Protein AF-A0A4R7VHT4-F1 (afdb_monomer_lite)

Organism: NCBI:txid502181

Foldseek 3Di:
DDPPDDPDDDDPPVVVVVVVVVVVVVVCCVVCVNPDPDPLACLVLLLVLLVLVLQQCCCCPVVVHDCPDVVCVCRRPVVSVVSLCCSLPVDPNLCVDDPCSLVCSLVVVVVVVVVPCVPDQCPVPPQQDVPDPCRVVSVVVVVVVSSVVSSVVSVVSNVSSNVVVVVVVVPDPPPPPPQPPCPPPDDPVVSDDPPPPPDDPPPDDDD

pLDDT: mean 78.6, std 15.19, range [42.59, 97.44]

Sequence (207 aa):
MHNSALPPQRVPAGVLAGVTLWRLAVATCAFTGGRTHEPRSPWLRGATSVLLLLVCVTFLGVIEGGLDDTWSLFEHLVTPLVVLVDLVAVGRSQANVRWWHPLTWVVFPAAYLVYFIAADPGLYGSFLDPDAADFVGVVAAFLAAFLAAVVAAGYVLYAVLKLKTAIAHAASPQTQWQPAQQWPGQPAQWAQPRQLQYPYPQQGRRP

Structure (mmCIF, N/CA/C/O backbone):
data_AF-A0A4R7VHT4-F1
#
_entry.id   AF-A0A4R7VHT4-F1
#
loop_
_atom_site.group_PDB
_atom_site.id
_atom_site.type_symbol
_atom_site.label_atom_id
_atom_site.label_alt_id
_atom_site.label_comp_id
_atom_site.label_asym_id
_atom_site.label_entity_id
_atom_site.label_seq_id
_atom_site.pdbx_PDB_ins_code
_atom_site.Cartn_x
_atom_site.Cartn_y
_atom_site.Cartn_z
_atom_site.occupancy
_atom_site.B_iso_or_equiv
_atom_site.auth_seq_id
_atom_site.auth_comp_id
_atom_site.auth_asym_id
_atom_site.auth_atom_id
_atom_site.pdbx_PDB_model_num
ATOM 1 N N . MET A 1 1 ? -17.196 -48.893 -34.635 1.00 51.09 1 MET A N 1
ATOM 2 C CA . MET A 1 1 ? -17.558 -47.987 -33.525 1.00 51.09 1 MET A CA 1
ATOM 3 C C . MET A 1 1 ? -16.264 -47.375 -33.004 1.00 51.09 1 MET A C 1
ATOM 5 O O . MET A 1 1 ? -15.498 -48.073 -32.359 1.00 51.09 1 MET A O 1
ATOM 9 N N . HIS A 1 2 ? -15.942 -46.151 -33.427 1.00 52.44 2 HIS A N 1
ATOM 10 C CA . HIS A 1 2 ? -14.701 -45.455 -33.065 1.00 52.44 2 HIS A CA 1
ATOM 11 C C . HIS A 1 2 ? -15.007 -44.567 -31.850 1.00 52.44 2 HIS A C 1
ATOM 13 O O . HIS A 1 2 ? -15.719 -43.575 -31.980 1.00 52.44 2 HIS A O 1
ATOM 19 N N . ASN A 1 3 ? -14.535 -44.961 -30.665 1.00 59.06 3 ASN A N 1
ATOM 20 C CA . ASN A 1 3 ? -14.630 -44.142 -29.457 1.00 59.06 3 ASN A CA 1
ATOM 21 C C . ASN A 1 3 ? -13.556 -43.054 -29.530 1.00 59.06 3 ASN A C 1
ATOM 23 O O . ASN A 1 3 ? -12.417 -43.264 -29.117 1.00 59.06 3 ASN A O 1
ATOM 27 N N . SER A 1 4 ? -13.908 -41.897 -30.085 1.00 65.31 4 SER A N 1
ATOM 28 C CA . SER A 1 4 ? -13.079 -40.696 -30.014 1.00 65.31 4 SER A CA 1
ATOM 29 C C . SER A 1 4 ? -13.047 -40.215 -28.562 1.00 65.31 4 SER A C 1
ATOM 31 O O . SER A 1 4 ? -13.975 -39.555 -28.100 1.00 65.31 4 SER A O 1
ATOM 33 N N . ALA A 1 5 ? -12.007 -40.593 -27.816 1.00 65.94 5 ALA A N 1
ATOM 34 C CA . ALA A 1 5 ? -11.763 -40.063 -26.481 1.00 65.94 5 ALA A CA 1
ATOM 35 C C . ALA A 1 5 ? -11.600 -38.539 -26.580 1.00 65.94 5 ALA A C 1
ATOM 37 O O . ALA A 1 5 ? -10.707 -38.049 -27.273 1.00 65.94 5 ALA A O 1
ATOM 38 N N . LEU A 1 6 ? -12.494 -37.790 -25.929 1.00 65.00 6 LEU A N 1
ATOM 39 C CA . LEU A 1 6 ? -12.390 -36.337 -25.856 1.00 65.00 6 LEU A CA 1
ATOM 40 C C . LEU A 1 6 ? -11.056 -35.963 -25.188 1.00 65.00 6 LEU A C 1
ATOM 42 O O . LEU A 1 6 ? -10.682 -36.593 -24.193 1.00 65.00 6 LEU A O 1
ATOM 46 N N . PRO A 1 7 ? -10.326 -34.964 -25.713 1.00 67.88 7 PRO A N 1
ATOM 47 C CA . PRO A 1 7 ? -9.071 -34.537 -25.116 1.00 67.88 7 PRO A CA 1
ATOM 48 C C . PRO A 1 7 ? -9.301 -34.081 -23.665 1.00 67.88 7 PRO A C 1
ATOM 50 O O . PRO A 1 7 ? -10.335 -33.472 -23.370 1.00 67.88 7 PRO A O 1
ATOM 53 N N . PRO A 1 8 ? -8.359 -34.357 -22.746 1.00 68.81 8 PRO A N 1
ATOM 54 C CA . PRO A 1 8 ? -8.503 -33.987 -21.345 1.00 68.81 8 PRO A CA 1
ATOM 55 C C . PRO A 1 8 ? -8.647 -32.466 -21.213 1.00 68.81 8 PRO A C 1
ATOM 57 O O . PRO A 1 8 ? -7.751 -31.710 -21.599 1.00 68.81 8 PRO A O 1
ATOM 60 N N . GLN A 1 9 ? -9.777 -32.014 -20.661 1.00 73.75 9 GLN A N 1
ATOM 61 C CA . GLN A 1 9 ? -9.988 -30.607 -20.329 1.00 73.75 9 GLN A CA 1
ATOM 62 C C . GLN A 1 9 ? -8.957 -30.179 -19.282 1.00 73.75 9 GLN A C 1
ATOM 64 O O . GLN A 1 9 ? -8.953 -30.666 -18.150 1.00 73.75 9 GLN A O 1
ATOM 69 N N . ARG A 1 10 ? -8.069 -29.256 -19.659 1.00 79.69 10 ARG A N 1
ATOM 70 C CA . ARG A 1 10 ? -7.151 -28.620 -18.715 1.00 79.69 10 ARG A CA 1
ATOM 71 C C . ARG A 1 10 ? -7.933 -27.588 -17.916 1.00 79.69 10 ARG A C 1
ATOM 73 O O . ARG A 1 10 ? -8.449 -26.628 -18.482 1.00 79.69 10 ARG A O 1
ATOM 80 N N . VAL A 1 11 ? -8.018 -27.787 -16.606 1.00 79.75 11 VAL A N 1
ATOM 81 C CA . VAL A 1 11 ? -8.580 -26.776 -15.708 1.00 79.75 11 VAL A CA 1
ATOM 82 C C . VAL A 1 11 ? -7.635 -25.569 -15.715 1.00 79.75 11 VAL A C 1
ATOM 84 O O . VAL A 1 11 ? -6.437 -25.753 -15.477 1.00 79.75 11 VAL A O 1
ATOM 87 N N . PRO A 1 12 ? -8.123 -24.346 -15.986 1.00 80.75 12 PRO A N 1
ATOM 88 C CA . PRO A 1 12 ? -7.286 -23.155 -15.942 1.00 80.75 12 PRO A CA 1
ATOM 89 C C . PRO A 1 12 ? -6.661 -22.988 -14.553 1.00 80.75 12 PRO A C 1
ATOM 91 O O . PRO A 1 12 ? -7.350 -23.126 -13.539 1.00 80.75 12 PRO A O 1
ATOM 94 N N . ALA A 1 13 ? -5.372 -22.649 -14.491 1.00 74.94 13 ALA A N 1
ATOM 95 C CA . ALA A 1 13 ? -4.648 -22.499 -13.225 1.00 74.94 13 ALA A CA 1
ATOM 96 C C . ALA A 1 13 ? -5.322 -21.491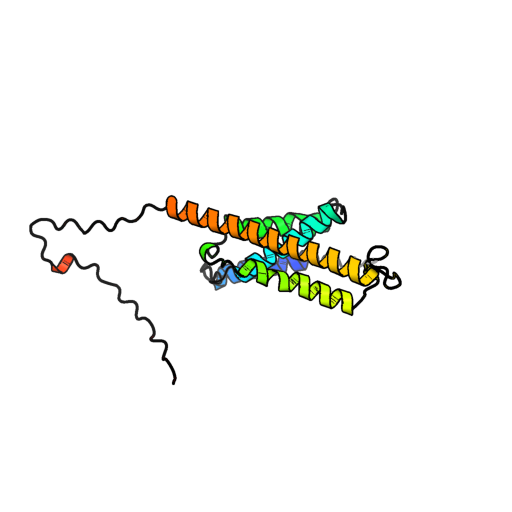 -12.271 1.00 74.94 13 ALA A C 1
ATOM 98 O O . ALA A 1 13 ? -5.376 -21.723 -11.065 1.00 74.94 13 ALA A O 1
ATOM 99 N N . GLY A 1 14 ? -5.927 -20.428 -12.816 1.00 71.50 14 GLY A N 1
ATOM 100 C CA . GLY A 1 14 ? -6.682 -19.440 -12.039 1.00 71.50 14 GLY A CA 1
ATOM 101 C C . GLY A 1 14 ? -7.917 -20.013 -11.335 1.00 71.50 14 GLY A C 1
ATOM 102 O O . GLY A 1 14 ? -8.207 -19.634 -10.203 1.00 71.50 14 GLY A O 1
ATOM 103 N N . VAL A 1 15 ? -8.602 -20.990 -11.941 1.00 78.69 15 VAL A N 1
ATOM 104 C CA . VAL A 1 15 ? -9.747 -21.672 -11.310 1.00 78.69 15 VAL A CA 1
ATOM 105 C C . VAL A 1 15 ? -9.271 -22.503 -10.120 1.00 78.69 15 VAL A C 1
ATOM 107 O O . VAL A 1 15 ? -9.881 -22.464 -9.052 1.00 78.69 15 VAL A O 1
ATOM 110 N N . LEU A 1 16 ? -8.148 -23.210 -10.266 1.00 79.75 16 LEU A N 1
ATOM 111 C CA . LEU A 1 16 ? -7.558 -23.984 -9.172 1.00 79.75 16 LEU A CA 1
ATOM 112 C C . LEU A 1 16 ? -7.098 -23.081 -8.025 1.00 79.75 16 LEU A C 1
ATOM 114 O O . LEU A 1 16 ? -7.376 -23.391 -6.864 1.00 79.75 16 LEU A O 1
ATOM 118 N N . ALA A 1 17 ? -6.451 -21.956 -8.337 1.00 74.75 17 ALA A N 1
ATOM 119 C CA . ALA A 1 17 ? -6.037 -20.971 -7.343 1.00 74.75 17 ALA A CA 1
ATOM 120 C C . ALA A 1 17 ? -7.249 -20.392 -6.597 1.00 74.75 17 ALA A C 1
ATOM 122 O O . ALA A 1 17 ? -7.289 -20.440 -5.368 1.00 74.75 17 ALA A O 1
ATOM 123 N N . GLY A 1 18 ? -8.277 -19.947 -7.327 1.00 75.56 18 GLY A N 1
ATOM 124 C CA . GLY A 1 18 ? -9.501 -19.396 -6.745 1.00 75.56 18 GLY A CA 1
ATOM 125 C C . GLY A 1 18 ? -10.224 -20.388 -5.831 1.00 75.56 18 GLY A C 1
ATOM 126 O O . GLY A 1 18 ? -10.537 -20.063 -4.687 1.00 75.56 18 GLY A O 1
ATOM 127 N N . VAL A 1 19 ? -10.419 -21.633 -6.283 1.00 84.62 19 VAL A N 1
ATOM 128 C CA . VAL A 1 19 ? -11.058 -22.690 -5.476 1.00 84.62 19 VAL A CA 1
ATOM 129 C C . VAL A 1 19 ? -10.227 -23.026 -4.237 1.00 84.62 19 VAL A C 1
ATOM 131 O O . VAL A 1 19 ? -10.785 -23.237 -3.159 1.00 84.62 19 VAL A O 1
ATOM 134 N N . THR A 1 20 ? -8.900 -23.064 -4.362 1.00 85.94 20 THR A N 1
ATOM 135 C CA . THR A 1 20 ? -8.002 -23.361 -3.237 1.00 85.94 20 THR A CA 1
ATOM 136 C C . THR A 1 20 ? -8.045 -22.252 -2.191 1.00 85.94 20 THR A C 1
ATOM 138 O O . THR A 1 20 ? -8.239 -22.539 -1.011 1.00 85.94 20 THR A O 1
ATOM 141 N N . LEU A 1 21 ? -7.947 -20.989 -2.612 1.00 81.56 21 LEU A N 1
ATOM 142 C CA . LEU A 1 21 ? -8.046 -19.830 -1.723 1.00 81.56 21 LEU A CA 1
ATOM 143 C C . LEU A 1 21 ? -9.407 -19.770 -1.027 1.00 81.56 21 LEU A C 1
ATOM 145 O O . LEU A 1 21 ? -9.466 -19.547 0.181 1.00 81.56 21 LEU A O 1
ATOM 149 N N . TRP A 1 22 ? -10.493 -20.052 -1.750 1.00 80.19 22 TRP A N 1
ATOM 150 C CA . TRP A 1 22 ? -11.831 -20.098 -1.167 1.00 80.19 22 TRP A CA 1
ATOM 151 C C . TRP A 1 22 ? -11.967 -21.192 -0.104 1.00 80.19 22 TRP A C 1
ATOM 153 O O . TRP A 1 22 ? -12.475 -20.948 0.989 1.00 80.19 22 TRP A O 1
ATOM 163 N N . ARG A 1 23 ? -11.449 -22.394 -0.380 1.00 86.62 23 ARG A N 1
ATOM 164 C CA . ARG A 1 23 ? -11.427 -23.495 0.595 1.00 86.62 23 ARG A CA 1
ATOM 165 C C . ARG A 1 23 ? -10.605 -23.146 1.828 1.00 86.62 23 ARG A C 1
ATOM 167 O O . ARG A 1 23 ? -11.040 -23.441 2.936 1.00 86.62 23 ARG A O 1
ATOM 174 N N . LEU A 1 24 ? -9.453 -22.503 1.650 1.00 82.50 24 LEU A N 1
ATOM 175 C CA . LEU A 1 24 ? -8.622 -22.045 2.760 1.00 82.50 24 LEU A CA 1
ATOM 176 C C . LEU A 1 24 ? -9.332 -20.980 3.596 1.00 82.50 24 LEU A C 1
ATOM 178 O O . LEU A 1 24 ? -9.273 -21.064 4.820 1.00 82.50 24 LEU A O 1
ATOM 182 N N . ALA A 1 25 ? -10.038 -20.036 2.969 1.00 78.38 25 ALA A N 1
ATOM 183 C CA . ALA A 1 25 ? -10.833 -19.020 3.658 1.00 78.38 25 ALA A CA 1
ATOM 184 C C . ALA A 1 25 ? -11.966 -19.650 4.485 1.00 78.38 25 ALA A C 1
ATOM 186 O O . ALA A 1 25 ? -12.093 -19.382 5.679 1.00 78.38 25 ALA A O 1
ATOM 187 N N . VAL A 1 26 ? -12.741 -20.564 3.890 1.00 80.19 26 VAL A N 1
ATOM 188 C CA . VAL A 1 26 ? -13.808 -21.293 4.595 1.00 80.19 26 VAL A CA 1
ATOM 189 C C . VAL A 1 26 ? -13.235 -22.125 5.744 1.00 80.19 26 VAL A C 1
ATOM 191 O O . VAL A 1 26 ? -13.754 -22.074 6.858 1.00 80.19 26 VAL A O 1
ATOM 194 N N . ALA A 1 27 ? -12.137 -22.848 5.504 1.00 80.81 27 ALA A N 1
ATOM 195 C CA . ALA A 1 27 ? -11.466 -23.642 6.525 1.00 80.81 27 ALA A CA 1
ATOM 196 C C . ALA A 1 27 ? -10.965 -22.761 7.676 1.00 80.81 27 ALA A C 1
ATOM 198 O O . ALA A 1 27 ? -11.242 -23.058 8.834 1.00 80.81 27 ALA A O 1
ATOM 199 N N . THR A 1 28 ? -10.287 -21.647 7.394 1.00 72.69 28 THR A N 1
ATOM 200 C CA . THR A 1 28 ? -9.821 -20.730 8.446 1.00 72.69 28 THR A CA 1
ATOM 201 C C . THR A 1 28 ? -10.977 -20.126 9.233 1.00 72.69 28 THR A C 1
ATOM 203 O O . THR A 1 28 ? -10.904 -20.107 10.462 1.00 72.69 28 THR A O 1
ATOM 206 N N . CYS A 1 29 ? -12.069 -19.708 8.589 1.00 68.06 29 CYS A N 1
ATOM 207 C CA . CYS A 1 29 ? -13.271 -19.245 9.291 1.00 68.06 29 CYS A CA 1
ATOM 208 C C . CYS A 1 29 ? -13.864 -20.328 10.208 1.00 68.06 29 CYS A C 1
ATOM 210 O O . CYS A 1 29 ? -14.197 -20.035 11.359 1.00 68.06 29 CYS A O 1
ATOM 212 N N . ALA A 1 30 ? -13.945 -21.573 9.728 1.00 76.56 30 ALA A N 1
ATOM 213 C CA . ALA A 1 30 ? -14.474 -22.704 10.486 1.00 76.56 30 ALA A CA 1
ATOM 214 C C . ALA A 1 30 ? -13.569 -23.094 11.671 1.00 76.56 30 ALA A C 1
ATOM 216 O O . ALA A 1 30 ? -14.051 -23.232 12.793 1.00 76.56 30 ALA A O 1
ATOM 217 N N . PHE A 1 31 ? -12.254 -23.208 11.458 1.00 72.75 31 PHE A N 1
ATOM 218 C CA . PHE A 1 31 ? -11.291 -23.618 12.489 1.00 72.75 31 PHE A CA 1
ATOM 219 C C . PHE A 1 31 ? -11.018 -22.532 13.534 1.00 72.75 31 PHE A C 1
ATOM 221 O O . PHE A 1 31 ? -10.724 -22.847 14.686 1.00 72.75 31 PHE A O 1
ATOM 228 N N . THR A 1 32 ? -11.135 -21.252 13.173 1.00 69.50 32 THR A N 1
ATOM 229 C CA . THR A 1 32 ? -10.975 -20.148 14.134 1.00 69.50 32 THR A CA 1
ATOM 230 C C . THR A 1 32 ? -12.272 -19.802 14.865 1.00 69.50 32 THR A C 1
ATOM 232 O O . THR A 1 32 ? -12.248 -18.979 15.781 1.00 69.50 32 THR A O 1
ATOM 235 N N . GLY A 1 33 ? -13.405 -20.418 14.500 1.00 60.84 33 GLY A N 1
ATOM 236 C CA . GLY A 1 33 ? -14.715 -20.144 15.096 1.00 60.84 33 GLY A CA 1
ATOM 237 C C . GLY A 1 33 ? -15.118 -18.672 14.986 1.00 60.84 33 GLY A C 1
ATOM 238 O O . GLY A 1 33 ? -15.673 -18.114 15.929 1.00 60.84 33 GLY A O 1
ATOM 239 N N . GLY A 1 34 ? -14.729 -18.004 13.895 1.00 59.53 34 GLY A N 1
ATOM 240 C CA . GLY A 1 34 ? -14.930 -16.563 13.714 1.00 59.53 34 GLY A CA 1
ATOM 241 C C . GLY A 1 34 ? -14.087 -15.668 14.636 1.00 59.53 34 GLY A C 1
ATOM 242 O O . GLY A 1 34 ? -14.227 -14.444 14.592 1.00 59.53 34 GLY A O 1
ATOM 243 N N . ARG A 1 35 ? -13.185 -16.227 15.460 1.00 63.59 35 ARG A N 1
ATOM 244 C CA . ARG A 1 35 ? -12.241 -15.434 16.256 1.00 63.59 35 ARG A CA 1
ATOM 245 C C . ARG A 1 35 ? -11.184 -14.849 15.331 1.00 63.59 35 ARG A C 1
ATOM 247 O O . ARG A 1 35 ? -10.207 -15.495 14.957 1.00 63.59 35 ARG A O 1
ATOM 254 N N . THR A 1 36 ? -11.378 -13.590 14.982 1.00 62.78 36 THR A N 1
ATOM 255 C CA . THR A 1 36 ? -10.397 -12.770 14.266 1.00 62.78 36 THR A CA 1
ATOM 256 C C . THR A 1 36 ? -9.116 -12.622 15.083 1.00 62.78 36 THR A C 1
ATOM 258 O O . THR A 1 36 ? -9.049 -11.814 16.007 1.00 62.78 36 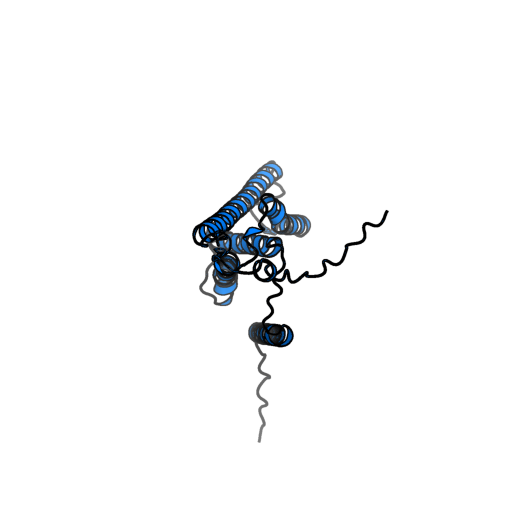THR A O 1
ATOM 261 N N . HIS A 1 37 ? -8.088 -13.383 14.713 1.00 67.25 37 HIS A N 1
ATOM 262 C CA . HIS A 1 37 ? -6.715 -13.189 15.172 1.00 67.25 37 HIS A CA 1
ATOM 263 C C . HIS A 1 37 ? -6.048 -12.128 14.292 1.00 67.25 37 HIS A C 1
ATOM 265 O O . HIS A 1 37 ? -5.103 -12.415 13.562 1.00 67.25 37 HIS A O 1
ATOM 271 N N . GLU A 1 38 ? -6.582 -10.903 14.296 1.00 69.62 38 GLU A N 1
ATOM 272 C CA . GLU A 1 38 ? -5.915 -9.809 13.591 1.00 69.62 38 GLU A CA 1
ATOM 273 C C . GLU A 1 38 ? -4.570 -9.540 14.289 1.00 69.62 38 GLU A C 1
ATOM 275 O O . GLU A 1 38 ? -4.550 -9.345 15.513 1.00 69.62 38 GLU A O 1
ATOM 280 N N . PRO A 1 39 ? -3.438 -9.536 13.559 1.00 78.56 39 PRO A N 1
ATOM 281 C CA . PRO A 1 39 ? -2.160 -9.159 14.133 1.00 78.56 39 PRO A CA 1
ATOM 282 C C . PRO A 1 39 ? -2.267 -7.785 14.794 1.00 78.56 39 PRO A C 1
ATOM 284 O O . PRO A 1 39 ? -2.830 -6.846 14.235 1.00 78.56 39 PRO A O 1
ATOM 287 N N . ARG A 1 40 ? -1.690 -7.640 15.992 1.00 82.81 40 ARG A N 1
ATOM 288 C CA . ARG A 1 40 ? -1.727 -6.367 16.735 1.00 82.81 40 ARG A CA 1
ATOM 289 C C . ARG A 1 40 ? -1.112 -5.202 15.958 1.00 82.81 40 ARG A C 1
ATOM 291 O O . ARG A 1 40 ? -1.478 -4.051 16.196 1.00 82.81 40 ARG A O 1
ATOM 298 N N . SER A 1 41 ? -0.164 -5.500 15.072 1.00 88.50 41 SER A N 1
ATOM 299 C CA . SER A 1 41 ? 0.524 -4.513 14.252 1.00 88.50 41 SER A CA 1
ATOM 300 C C . SER A 1 41 ? -0.103 -4.423 12.856 1.00 88.50 41 SER A C 1
ATOM 302 O O . SER A 1 41 ? -0.105 -5.429 12.145 1.00 88.50 41 SER A O 1
ATOM 304 N N . PRO A 1 42 ? -0.529 -3.227 12.402 1.00 92.06 42 PRO A N 1
ATOM 305 C CA . PRO A 1 42 ? -0.986 -3.012 11.030 1.00 92.06 42 PRO A CA 1
ATOM 306 C C . PRO A 1 42 ? 0.181 -2.923 10.033 1.00 92.06 42 PRO A C 1
ATOM 308 O O . PRO A 1 42 ? -0.036 -2.584 8.874 1.00 92.06 42 PRO A O 1
ATOM 311 N N . TRP A 1 43 ? 1.426 -3.166 10.470 1.00 93.88 43 TRP A N 1
ATOM 312 C CA . TRP A 1 43 ? 2.630 -2.894 9.683 1.00 93.88 43 TRP A CA 1
ATOM 313 C C . TRP A 1 43 ? 2.632 -3.607 8.331 1.00 93.88 43 TRP A C 1
ATOM 315 O O . TRP A 1 43 ? 2.797 -2.941 7.316 1.00 93.88 43 TRP A O 1
ATOM 325 N N . LEU A 1 44 ? 2.392 -4.923 8.307 1.00 91.94 44 LEU A N 1
ATOM 326 C CA . LEU A 1 44 ? 2.429 -5.689 7.059 1.00 91.94 44 LEU A CA 1
ATOM 327 C C . LEU A 1 44 ? 1.276 -5.301 6.130 1.00 91.94 44 LEU A C 1
ATOM 329 O O . LEU A 1 44 ? 1.496 -5.096 4.946 1.00 91.94 44 LEU A O 1
ATOM 333 N N . ARG A 1 45 ? 0.065 -5.115 6.673 1.00 91.81 45 ARG A N 1
ATOM 334 C CA . ARG A 1 45 ? -1.101 -4.679 5.885 1.00 91.81 45 ARG A CA 1
ATOM 335 C C . ARG A 1 45 ? -0.871 -3.309 5.250 1.00 91.81 45 ARG A C 1
ATOM 337 O O . ARG A 1 45 ? -1.200 -3.113 4.084 1.00 91.81 45 ARG A O 1
ATOM 344 N N . GLY A 1 46 ? -0.274 -2.384 6.002 1.00 93.75 46 GLY A N 1
ATOM 345 C CA . GLY A 1 46 ? 0.145 -1.079 5.496 1.00 93.75 46 GLY A CA 1
ATOM 346 C C . GLY A 1 46 ? 1.181 -1.195 4.381 1.00 93.75 46 GLY A C 1
ATOM 347 O O . GLY A 1 46 ? 0.977 -0.628 3.312 1.00 93.75 46 GLY A O 1
ATOM 348 N N . ALA A 1 47 ? 2.231 -1.996 4.586 1.00 94.38 47 ALA A N 1
ATOM 349 C CA . ALA A 1 47 ? 3.261 -2.237 3.577 1.00 94.38 47 ALA A CA 1
ATOM 350 C C . ALA A 1 47 ? 2.682 -2.828 2.282 1.00 94.38 47 ALA A C 1
ATOM 352 O O . ALA A 1 47 ? 2.959 -2.321 1.200 1.00 94.38 47 ALA A O 1
ATOM 353 N N . THR A 1 48 ? 1.830 -3.854 2.391 1.00 94.62 48 THR A N 1
ATOM 354 C CA . 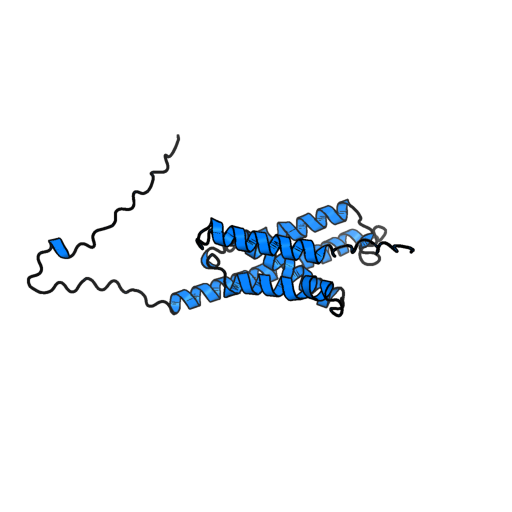THR A 1 48 ? 1.151 -4.470 1.243 1.00 94.62 48 THR A CA 1
ATOM 355 C C . THR A 1 48 ? 0.253 -3.472 0.522 1.00 94.62 48 THR A C 1
ATOM 357 O O . THR A 1 48 ? 0.270 -3.422 -0.702 1.00 94.62 48 THR A O 1
ATOM 360 N N . SER A 1 49 ? -0.493 -2.644 1.258 1.00 95.12 49 SER A N 1
ATOM 361 C CA . SER A 1 49 ? -1.367 -1.632 0.651 1.00 95.12 49 SER A CA 1
ATOM 362 C C . SER A 1 49 ? -0.567 -0.598 -0.135 1.00 95.12 49 SER A C 1
ATOM 364 O O . SER A 1 49 ? -0.924 -0.294 -1.266 1.00 95.12 49 SER A O 1
ATOM 366 N N . VAL A 1 50 ? 0.539 -0.092 0.424 1.00 95.06 50 VAL A N 1
ATOM 367 C CA . VAL A 1 50 ? 1.418 0.860 -0.275 1.00 95.06 50 VAL A CA 1
ATOM 368 C C . VAL A 1 50 ? 2.067 0.218 -1.499 1.00 95.06 50 VAL A C 1
ATOM 370 O O . VAL A 1 50 ? 2.099 0.841 -2.554 1.00 95.06 50 VAL A O 1
ATOM 373 N N . LEU A 1 51 ? 2.536 -1.028 -1.390 1.00 94.12 51 LEU A N 1
ATOM 374 C CA . LEU A 1 51 ? 3.133 -1.751 -2.513 1.00 94.12 51 LEU A CA 1
ATOM 375 C C . LEU A 1 51 ? 2.126 -1.984 -3.648 1.00 94.12 51 LEU A C 1
ATOM 377 O O . LEU A 1 51 ? 2.450 -1.758 -4.807 1.00 94.12 51 LEU A O 1
ATOM 381 N N . LEU A 1 52 ? 0.901 -2.408 -3.341 1.00 95.31 52 LEU A N 1
ATOM 382 C CA . LEU A 1 52 ? -0.117 -2.628 -4.370 1.00 95.31 52 LEU A CA 1
ATOM 383 C C . LEU A 1 52 ? -0.631 -1.316 -4.966 1.00 95.31 52 LEU A C 1
ATOM 385 O O . LEU A 1 52 ? -0.903 -1.256 -6.162 1.00 95.31 52 LEU A O 1
ATOM 389 N N . LEU A 1 53 ? -0.723 -0.253 -4.163 1.00 94.75 53 LEU A N 1
ATOM 390 C CA . LEU A 1 53 ? -1.043 1.079 -4.670 1.00 94.75 53 LEU A CA 1
ATOM 391 C C . LEU A 1 53 ? 0.046 1.573 -5.630 1.00 94.75 53 LEU A C 1
ATOM 393 O O . LEU A 1 53 ? -0.270 2.117 -6.682 1.00 94.75 53 LEU A O 1
ATOM 397 N N . LEU A 1 54 ? 1.316 1.334 -5.297 1.00 92.50 54 LEU A N 1
ATOM 398 C CA . LEU A 1 54 ? 2.450 1.625 -6.167 1.00 92.50 54 LEU A CA 1
ATOM 399 C C . LEU A 1 54 ? 2.341 0.883 -7.500 1.00 92.50 54 LEU A C 1
ATOM 401 O O . LEU A 1 54 ? 2.480 1.512 -8.545 1.00 92.50 54 LEU A O 1
ATOM 405 N N . VAL A 1 55 ? 2.043 -0.421 -7.473 1.00 92.81 55 VAL A N 1
ATOM 406 C CA . VAL A 1 55 ? 1.801 -1.220 -8.686 1.00 92.81 55 VAL A CA 1
ATOM 407 C C . VAL A 1 55 ? 0.662 -0.620 -9.513 1.00 92.81 55 VAL A C 1
ATOM 409 O O . VAL A 1 55 ? 0.846 -0.375 -10.700 1.00 92.81 55 VAL A O 1
ATOM 412 N N . CYS A 1 56 ? -0.477 -0.315 -8.886 1.00 94.56 56 CYS A N 1
ATOM 413 C CA . CYS A 1 56 ? -1.643 0.261 -9.560 1.00 94.56 56 CYS A CA 1
ATOM 414 C C . CYS A 1 56 ? -1.325 1.599 -10.243 1.00 94.56 56 CYS A C 1
ATOM 416 O O . CYS A 1 56 ? -1.567 1.763 -11.439 1.00 94.56 56 CYS A O 1
ATOM 418 N N . VAL A 1 57 ? -0.743 2.544 -9.500 1.00 92.62 57 VAL A N 1
ATOM 419 C CA . VAL A 1 57 ? -0.413 3.881 -10.013 1.00 92.62 57 VAL A CA 1
ATOM 420 C C . VAL A 1 57 ? 0.654 3.805 -11.102 1.00 92.62 57 VAL A C 1
ATOM 422 O O . VAL A 1 57 ? 0.552 4.511 -12.099 1.00 92.62 57 VAL A O 1
ATOM 425 N N . THR A 1 58 ? 1.655 2.939 -10.944 1.00 89.31 58 THR A N 1
ATOM 426 C CA . THR A 1 58 ? 2.718 2.785 -11.946 1.00 89.31 58 THR A CA 1
ATOM 427 C C . THR A 1 58 ? 2.164 2.176 -13.230 1.00 89.31 58 THR A C 1
ATOM 429 O O . THR A 1 58 ? 2.418 2.701 -14.309 1.00 89.31 58 THR A O 1
ATOM 432 N N . PHE A 1 59 ? 1.355 1.118 -13.131 1.00 91.38 59 PHE A N 1
ATOM 433 C CA . PHE A 1 59 ? 0.749 0.484 -14.298 1.00 91.38 59 PHE A CA 1
ATOM 434 C C . PHE A 1 59 ? -0.149 1.454 -15.072 1.00 91.38 59 PHE A C 1
ATOM 436 O O . PHE A 1 59 ? 0.014 1.597 -16.277 1.00 91.38 59 PHE A O 1
ATOM 443 N N . LEU A 1 60 ? -1.050 2.161 -14.383 1.00 92.75 60 LEU A N 1
ATOM 444 C CA . LEU A 1 60 ? -2.025 3.042 -15.033 1.00 92.75 60 LEU A CA 1
ATOM 445 C C . LEU A 1 60 ? -1.447 4.392 -15.463 1.00 92.75 60 LEU A C 1
ATOM 447 O O . LEU A 1 60 ? -1.862 4.929 -16.483 1.00 92.75 60 LEU A O 1
ATOM 451 N N . GLY A 1 61 ? -0.543 4.966 -14.670 1.00 88.44 61 GLY A N 1
ATOM 452 C CA . GLY A 1 61 ? -0.080 6.343 -14.850 1.00 88.44 61 GLY A CA 1
ATOM 453 C C . GLY A 1 61 ? 1.315 6.489 -15.451 1.00 88.44 61 GLY A C 1
ATOM 454 O O . GLY A 1 61 ? 1.611 7.545 -15.995 1.00 88.44 61 GLY A O 1
ATOM 455 N N . VAL A 1 62 ? 2.179 5.476 -15.329 1.00 85.31 62 VAL A N 1
ATOM 456 C CA . VAL A 1 62 ? 3.564 5.536 -15.838 1.00 85.31 62 VAL A CA 1
ATOM 457 C C . VAL A 1 62 ? 3.734 4.654 -17.067 1.00 85.31 62 VAL A C 1
ATOM 459 O O . VAL A 1 62 ? 4.332 5.078 -18.046 1.00 85.31 62 VAL A O 1
ATOM 462 N N . ILE A 1 63 ? 3.220 3.425 -17.007 1.00 86.00 63 ILE A N 1
ATOM 463 C CA . ILE A 1 63 ? 3.326 2.441 -18.092 1.00 86.00 63 ILE A CA 1
ATOM 464 C C . ILE A 1 63 ? 2.131 2.545 -19.057 1.00 86.00 63 ILE A C 1
ATOM 466 O O . ILE A 1 63 ? 2.190 2.007 -20.157 1.00 86.00 63 ILE A O 1
ATOM 470 N N . GLU A 1 64 ? 1.066 3.255 -18.664 1.00 87.81 64 GLU A N 1
ATOM 471 C CA . GLU A 1 64 ? -0.175 3.416 -19.441 1.00 87.81 64 GLU A CA 1
ATOM 472 C C . GLU A 1 64 ? -0.790 2.067 -19.869 1.00 87.81 64 GLU A C 1
ATOM 474 O O . GLU A 1 64 ? -1.290 1.890 -20.980 1.00 87.81 64 GLU A O 1
ATOM 479 N N . GLY A 1 65 ? -0.741 1.079 -18.972 1.00 88.31 65 GLY A N 1
ATOM 480 C CA . GLY A 1 65 ? -1.232 -0.270 -19.218 1.00 88.31 65 GLY A CA 1
ATOM 481 C C . GLY A 1 65 ? -2.759 -0.359 -19.333 1.00 88.31 65 GLY A C 1
ATOM 482 O O . GLY A 1 65 ? -3.506 0.318 -18.622 1.00 88.31 65 GLY A O 1
ATOM 483 N N . GLY A 1 66 ? -3.232 -1.243 -20.216 1.00 92.12 66 GLY A N 1
ATOM 484 C CA . GLY A 1 66 ? -4.657 -1.488 -20.454 1.00 92.12 66 GLY A CA 1
ATOM 485 C C . GLY A 1 66 ? -5.310 -2.415 -19.422 1.00 92.12 66 GLY A C 1
ATOM 486 O O . GLY A 1 66 ? -4.678 -3.323 -18.876 1.00 92.12 66 GLY A O 1
ATOM 487 N N . LEU A 1 67 ? -6.609 -2.211 -19.184 1.00 94.62 67 LEU A N 1
ATOM 488 C CA . LEU A 1 67 ? -7.438 -3.011 -18.267 1.00 94.62 67 LEU A CA 1
ATOM 489 C C . LEU A 1 67 ? -8.462 -3.899 -18.998 1.00 94.62 67 LEU A C 1
ATOM 491 O O . LEU A 1 67 ? -9.382 -4.416 -18.367 1.00 94.62 67 LEU A O 1
ATOM 495 N N . ASP A 1 68 ? -8.327 -4.054 -20.317 1.00 96.12 68 ASP A N 1
ATOM 496 C CA . ASP A 1 68 ? -9.285 -4.791 -21.154 1.00 96.12 68 ASP A CA 1
ATOM 497 C C . ASP A 1 68 ? -9.325 -6.283 -20.807 1.00 96.12 68 ASP A C 1
ATOM 499 O O . ASP A 1 68 ? -10.374 -6.931 -20.837 1.00 96.12 68 ASP A O 1
ATOM 503 N N . ASP A 1 69 ? -8.174 -6.821 -20.413 1.00 92.75 69 ASP A N 1
ATOM 504 C CA . ASP A 1 69 ? -8.065 -8.186 -19.948 1.00 92.75 69 ASP A CA 1
ATOM 505 C C . ASP A 1 69 ? -8.492 -8.329 -18.487 1.00 92.75 69 ASP A C 1
ATOM 507 O O . ASP A 1 69 ? -8.060 -7.590 -17.599 1.00 92.75 69 ASP A O 1
ATOM 511 N N . THR A 1 70 ? -9.255 -9.386 -18.201 1.00 89.88 70 THR A N 1
ATOM 512 C CA . THR A 1 70 ? -9.722 -9.687 -16.840 1.00 89.88 70 THR A CA 1
ATOM 513 C C . THR A 1 70 ? -8.565 -9.836 -15.848 1.00 89.88 70 THR A C 1
ATOM 515 O O . THR A 1 70 ? -8.649 -9.320 -14.738 1.00 89.88 70 THR A O 1
ATOM 518 N N . TRP A 1 71 ? -7.475 -10.509 -16.230 1.00 88.81 71 TRP A N 1
ATOM 519 C CA . TRP A 1 71 ? -6.311 -10.679 -15.353 1.00 88.81 71 TRP A CA 1
ATOM 520 C C . TRP A 1 71 ? -5.665 -9.325 -15.018 1.00 88.81 71 TRP A C 1
ATOM 522 O O . TRP A 1 71 ? -5.438 -9.037 -13.844 1.00 88.81 71 TRP A O 1
ATOM 532 N N . SER A 1 72 ? -5.500 -8.451 -16.018 1.00 91.69 72 SER A N 1
ATOM 533 C CA . SER A 1 72 ? -4.936 -7.112 -15.836 1.00 91.69 72 SER A CA 1
ATOM 534 C C . SER A 1 72 ? -5.816 -6.248 -14.929 1.00 91.69 72 SER A C 1
ATOM 536 O O . SER A 1 72 ? -5.318 -5.623 -13.992 1.00 91.69 72 SER A O 1
ATOM 538 N N . LEU A 1 73 ? -7.138 -6.282 -15.134 1.00 92.50 73 LEU A N 1
ATOM 539 C CA . LEU A 1 73 ? -8.105 -5.597 -14.277 1.00 92.50 73 LEU A CA 1
ATOM 540 C C . LEU A 1 73 ? -7.963 -6.009 -12.804 1.00 92.50 73 LEU A C 1
ATOM 542 O O . LEU A 1 73 ? -7.970 -5.157 -11.907 1.00 92.50 73 LEU A O 1
ATOM 546 N N . PHE A 1 74 ? -7.838 -7.312 -12.542 1.00 93.00 74 PHE A N 1
ATOM 547 C CA . PHE A 1 74 ? -7.706 -7.818 -11.179 1.00 93.00 74 PHE A CA 1
ATOM 548 C C . PHE A 1 74 ? -6.362 -7.468 -10.545 1.00 93.00 74 PHE A C 1
ATOM 550 O O . PHE A 1 74 ? -6.342 -7.076 -9.376 1.00 93.00 74 PHE A O 1
ATOM 557 N N . GLU A 1 75 ? -5.264 -7.595 -11.281 1.00 93.50 75 GLU A N 1
ATOM 558 C CA . GLU A 1 75 ? -3.909 -7.391 -10.763 1.00 93.50 75 GLU A CA 1
ATOM 559 C C . GLU A 1 75 ? -3.584 -5.910 -10.541 1.00 93.50 75 GLU A C 1
ATOM 561 O O . GLU A 1 75 ? -3.014 -5.555 -9.507 1.00 93.50 75 GLU A O 1
ATOM 566 N N . HIS A 1 76 ? -4.009 -5.035 -11.454 1.00 95.31 76 HIS A N 1
ATOM 567 C CA . HIS A 1 76 ? -3.565 -3.640 -11.476 1.00 95.31 76 HIS A CA 1
ATOM 568 C C . HIS A 1 76 ? -4.582 -2.643 -10.922 1.00 95.31 76 HIS A C 1
ATOM 570 O O . HIS A 1 76 ? -4.210 -1.506 -10.642 1.00 95.31 76 HIS A O 1
ATOM 576 N N . LEU A 1 77 ? -5.845 -3.040 -10.723 1.00 95.00 77 LEU A N 1
ATOM 577 C CA . LEU A 1 77 ? -6.873 -2.142 -10.188 1.00 95.00 77 LEU A CA 1
ATOM 578 C C . LEU A 1 77 ? -7.670 -2.757 -9.038 1.00 95.00 77 LEU A C 1
ATOM 580 O O . LEU A 1 77 ? -7.644 -2.236 -7.921 1.00 95.00 77 LEU A O 1
ATOM 584 N N . VAL A 1 78 ? -8.378 -3.864 -9.278 1.00 95.56 78 VAL A N 1
ATOM 585 C CA . VAL A 1 78 ? -9.347 -4.383 -8.298 1.00 95.56 78 VAL A CA 1
ATOM 586 C C . VAL A 1 78 ? -8.651 -4.860 -7.026 1.00 95.56 78 VAL A C 1
ATOM 588 O O . VAL A 1 78 ? -9.045 -4.451 -5.935 1.00 95.56 78 VAL A O 1
ATOM 591 N N . THR A 1 79 ? -7.603 -5.681 -7.132 1.00 94.94 79 THR A N 1
ATOM 592 C CA . THR A 1 79 ? -6.887 -6.195 -5.951 1.00 94.94 79 THR A CA 1
ATOM 593 C C . THR A 1 79 ? -6.237 -5.068 -5.140 1.00 94.94 79 THR A C 1
ATOM 595 O O . THR A 1 79 ? -6.475 -5.018 -3.929 1.00 94.94 79 THR A O 1
ATOM 598 N N . PRO A 1 80 ? -5.497 -4.117 -5.752 1.00 96.12 80 PRO A N 1
ATOM 599 C CA . PRO A 1 80 ? -4.983 -2.949 -5.038 1.00 96.12 80 PRO A CA 1
ATOM 600 C C . PRO A 1 80 ? -6.055 -2.154 -4.286 1.00 96.12 80 PRO A C 1
ATOM 602 O O . PRO A 1 80 ? -5.870 -1.839 -3.108 1.00 96.12 80 PRO A O 1
ATOM 605 N N . LEU A 1 81 ? -7.198 -1.873 -4.924 1.00 96.06 81 LEU A N 1
ATOM 606 C CA . LEU A 1 81 ? -8.283 -1.124 -4.289 1.00 96.06 81 LEU A CA 1
ATOM 607 C C . LEU A 1 81 ? -8.940 -1.902 -3.151 1.00 96.06 81 LEU A C 1
ATOM 609 O O . LEU A 1 81 ? -9.190 -1.329 -2.093 1.00 96.06 81 LEU A O 1
ATOM 613 N N . VAL A 1 82 ? -9.189 -3.201 -3.328 1.00 94.69 82 VAL A N 1
ATOM 614 C CA . VAL A 1 82 ? -9.768 -4.045 -2.274 1.00 94.69 82 VAL A CA 1
ATOM 615 C C . VAL A 1 82 ? -8.851 -4.089 -1.056 1.00 94.69 82 VAL A C 1
ATOM 617 O O . VAL A 1 82 ? -9.335 -3.939 0.063 1.00 94.69 82 VAL A O 1
ATOM 620 N N . VAL A 1 83 ? -7.538 -4.235 -1.249 1.00 94.56 83 VAL A N 1
ATOM 621 C CA . VAL A 1 83 ? -6.572 -4.236 -0.140 1.00 94.56 83 VAL A CA 1
ATOM 622 C C . VAL A 1 83 ? -6.516 -2.873 0.554 1.00 94.56 83 VAL A C 1
ATOM 624 O O . VAL A 1 83 ? -6.509 -2.812 1.785 1.00 94.56 83 VAL A O 1
ATOM 627 N N . LEU A 1 84 ? -6.547 -1.774 -0.207 1.00 94.44 84 LEU A N 1
ATOM 628 C CA . LEU A 1 84 ? -6.600 -0.426 0.358 1.00 94.44 84 LEU A CA 1
ATOM 629 C C . LEU A 1 84 ? -7.878 -0.205 1.183 1.00 94.44 84 LEU A C 1
ATOM 631 O O . LEU A 1 84 ? -7.813 0.300 2.305 1.00 94.44 84 LEU A O 1
ATOM 635 N N . VAL A 1 85 ? -9.035 -0.607 0.653 1.00 93.50 85 VAL A N 1
ATOM 636 C CA . VAL A 1 85 ? -10.330 -0.508 1.340 1.00 93.50 85 VAL A CA 1
ATOM 637 C C . VAL A 1 85 ? -10.366 -1.409 2.572 1.00 93.50 85 VAL A C 1
ATOM 639 O O . VAL A 1 85 ? -10.831 -0.975 3.623 1.00 93.50 85 VAL A O 1
ATOM 642 N N . ASP A 1 86 ? -9.843 -2.631 2.499 1.00 91.44 86 ASP A N 1
ATOM 643 C CA . ASP A 1 86 ? -9.725 -3.524 3.654 1.00 91.44 86 ASP A CA 1
ATOM 644 C C . ASP A 1 86 ? -8.901 -2.872 4.772 1.00 91.44 86 ASP A C 1
ATOM 646 O O . ASP A 1 86 ? -9.326 -2.838 5.933 1.00 91.44 86 ASP A O 1
ATOM 650 N N . LEU A 1 87 ? -7.755 -2.278 4.428 1.00 91.94 87 LEU A N 1
ATOM 651 C CA . LEU A 1 87 ? -6.936 -1.573 5.401 1.00 91.94 87 LEU A CA 1
ATOM 652 C C . LEU A 1 87 ? -7.689 -0.388 6.014 1.00 91.94 87 LEU A C 1
ATOM 654 O O . LEU A 1 87 ? -7.747 -0.320 7.238 1.00 91.94 87 LEU A O 1
ATOM 658 N N . VAL A 1 88 ? -8.250 0.505 5.185 1.00 91.44 88 VAL A N 1
ATOM 659 C CA . VAL A 1 88 ? -8.824 1.803 5.594 1.00 91.44 88 VAL A CA 1
ATOM 660 C C . VAL A 1 88 ? -10.217 1.681 6.208 1.00 91.44 88 VAL A C 1
ATOM 662 O O . VAL A 1 88 ? -10.561 2.448 7.106 1.00 91.44 88 VAL A O 1
ATOM 665 N N . ALA A 1 89 ? -11.052 0.744 5.768 1.00 88.88 89 ALA A N 1
ATOM 666 C CA . ALA A 1 89 ? -12.434 0.605 6.226 1.00 88.88 89 ALA A CA 1
ATOM 667 C C . ALA A 1 89 ? -12.580 -0.516 7.263 1.00 88.88 89 ALA A C 1
ATOM 669 O O . ALA A 1 89 ? -13.143 -0.281 8.334 1.00 88.88 89 ALA A O 1
ATOM 670 N N . VAL A 1 90 ? -12.005 -1.692 7.003 1.00 86.62 90 VAL A N 1
ATOM 671 C CA . VAL A 1 90 ? -12.257 -2.914 7.788 1.00 86.62 90 VAL A CA 1
ATOM 672 C C . VAL A 1 90 ? -11.251 -3.105 8.928 1.00 86.62 90 VAL A C 1
ATOM 674 O O . VAL A 1 90 ? -11.605 -3.621 9.991 1.00 86.62 90 VAL A O 1
ATOM 677 N N . GLY A 1 91 ? -9.998 -2.680 8.743 1.00 80.06 91 GLY A N 1
ATOM 678 C CA . GLY A 1 91 ? -8.919 -2.937 9.694 1.00 80.06 91 GLY A CA 1
ATOM 679 C C . GLY A 1 91 ? -9.158 -2.369 11.096 1.00 80.06 91 GLY A C 1
ATOM 680 O O . GLY A 1 91 ? -9.534 -1.205 11.260 1.00 80.06 91 GLY A O 1
ATOM 681 N N . ARG A 1 92 ? -8.887 -3.183 12.127 1.00 82.12 92 ARG A N 1
ATOM 682 C CA . ARG A 1 92 ? -9.100 -2.819 13.541 1.00 82.12 92 ARG A CA 1
ATOM 683 C C . ARG A 1 92 ? -7.808 -2.400 14.233 1.00 82.12 92 ARG A C 1
ATOM 685 O O . ARG A 1 92 ? -7.841 -1.665 15.213 1.00 82.12 92 ARG A O 1
ATOM 692 N N . SER A 1 93 ? -6.659 -2.806 13.697 1.00 87.38 93 SER A N 1
ATOM 693 C CA . SER A 1 93 ? -5.333 -2.459 14.228 1.00 87.38 93 SER A CA 1
ATOM 694 C C . SER A 1 93 ? -4.787 -1.107 13.745 1.00 87.38 93 SER A C 1
ATOM 696 O O . SER A 1 93 ? -3.684 -0.728 14.131 1.00 87.38 93 SER A O 1
ATOM 698 N N . GLN A 1 94 ? -5.537 -0.336 12.948 1.00 85.69 94 GLN A N 1
ATOM 699 C CA . GLN A 1 94 ? -5.055 0.925 12.357 1.00 85.69 94 GLN A CA 1
ATOM 700 C C . GLN A 1 94 ? -4.611 1.963 13.400 1.00 85.69 94 GLN A C 1
ATOM 702 O O . GLN A 1 94 ? -3.676 2.718 13.149 1.00 85.69 94 GLN A O 1
ATOM 707 N N . ALA A 1 95 ? -5.236 1.981 14.586 1.00 85.62 95 ALA A N 1
ATOM 708 C CA . ALA A 1 95 ? -4.842 2.862 15.692 1.00 85.62 95 ALA A CA 1
ATOM 709 C C . ALA A 1 95 ? -3.373 2.667 16.097 1.00 85.62 95 ALA A C 1
ATOM 711 O O . ALA A 1 95 ? -2.682 3.625 16.455 1.00 85.62 95 ALA A O 1
ATOM 712 N N . ASN A 1 96 ? -2.873 1.438 15.945 1.00 91.12 96 ASN A N 1
ATOM 713 C CA . ASN A 1 96 ? -1.515 1.044 16.295 1.00 91.12 96 ASN A CA 1
ATOM 714 C C . ASN A 1 96 ? -0.488 1.395 15.208 1.00 91.12 96 ASN A C 1
ATOM 716 O O . ASN A 1 96 ? 0.681 1.031 15.348 1.00 91.12 96 ASN A O 1
ATOM 720 N N . VAL A 1 97 ? -0.881 2.079 14.124 1.00 93.12 97 VAL A N 1
ATOM 721 C CA . VAL A 1 97 ? 0.081 2.556 13.126 1.00 93.12 97 VAL A CA 1
ATOM 722 C C . VAL A 1 97 ? 1.026 3.571 13.777 1.00 93.12 97 VAL A C 1
ATOM 724 O O . VAL A 1 97 ? 0.595 4.514 14.454 1.00 93.12 97 VAL A O 1
ATOM 727 N N . ARG A 1 98 ? 2.334 3.353 13.615 1.00 95.06 98 ARG A N 1
ATOM 728 C CA . ARG A 1 98 ? 3.383 4.213 14.174 1.00 95.06 98 ARG A CA 1
ATOM 729 C C . ARG A 1 98 ? 3.937 5.120 13.084 1.00 95.06 98 ARG A C 1
ATOM 731 O O . ARG A 1 98 ? 3.952 4.747 11.917 1.00 95.06 98 ARG A O 1
ATOM 738 N N . TRP A 1 99 ? 4.429 6.288 13.478 1.00 96.56 99 TRP A N 1
ATOM 739 C CA . TRP A 1 99 ? 4.954 7.306 12.561 1.00 96.56 99 TRP A CA 1
ATOM 740 C C . TRP A 1 99 ? 6.149 6.826 11.718 1.00 96.56 99 TRP A C 1
ATOM 742 O O . TRP A 1 99 ? 6.381 7.363 10.640 1.00 96.56 99 TRP A O 1
ATOM 752 N N . TRP A 1 100 ? 6.895 5.820 12.192 1.00 96.31 100 TRP A N 1
ATOM 753 C CA . TRP A 1 100 ? 8.024 5.231 11.467 1.00 96.31 100 TRP A CA 1
ATOM 754 C C . TRP A 1 100 ? 7.607 4.123 10.492 1.00 96.31 100 TRP A C 1
ATOM 756 O O . TRP A 1 100 ? 8.414 3.723 9.657 1.00 96.31 100 TRP A O 1
ATOM 766 N N . HIS A 1 101 ? 6.364 3.622 10.564 1.00 95.88 101 HIS A N 1
ATOM 767 C CA . HIS A 1 101 ? 5.902 2.555 9.671 1.00 95.88 101 HIS A CA 1
ATOM 768 C C . HIS A 1 101 ? 6.069 2.935 8.184 1.00 95.88 101 HIS A C 1
ATOM 770 O O . HIS A 1 101 ? 6.708 2.149 7.483 1.00 95.88 101 HIS A O 1
ATOM 776 N N . PRO A 1 102 ? 5.626 4.124 7.709 1.00 95.00 102 PRO A N 1
ATOM 777 C CA . PRO A 1 102 ? 5.815 4.542 6.316 1.00 95.00 102 PRO A CA 1
ATOM 778 C C . PRO A 1 102 ? 7.263 4.489 5.828 1.00 95.00 102 PRO A C 1
ATOM 780 O O . PRO A 1 102 ? 7.508 4.051 4.710 1.00 95.00 102 PRO A O 1
ATOM 783 N N . LEU A 1 103 ? 8.226 4.854 6.682 1.00 95.31 103 LEU A N 1
ATOM 784 C CA . LEU A 1 103 ? 9.654 4.807 6.345 1.00 95.31 103 LEU A CA 1
ATOM 785 C C . LEU A 1 103 ? 10.127 3.371 6.108 1.00 95.31 103 LEU A C 1
ATOM 787 O O . LEU A 1 103 ? 10.886 3.095 5.187 1.00 95.31 103 LEU A O 1
ATOM 791 N N . THR A 1 104 ? 9.653 2.439 6.931 1.00 95.56 104 THR A N 1
ATOM 792 C CA . THR A 1 104 ? 10.052 1.028 6.839 1.00 95.56 104 THR A CA 1
ATOM 793 C C . THR A 1 104 ? 9.304 0.237 5.772 1.00 95.56 104 THR A C 1
ATOM 795 O O . THR A 1 104 ? 9.803 -0.793 5.340 1.00 95.56 104 THR A O 1
ATOM 798 N N . TRP A 1 105 ? 8.135 0.688 5.313 1.00 95.12 105 TRP A N 1
ATOM 799 C CA . TRP A 1 105 ? 7.382 0.002 4.253 1.00 95.12 105 TRP A CA 1
ATOM 800 C C . TRP A 1 105 ? 8.104 0.006 2.908 1.00 95.12 105 TRP A C 1
ATOM 802 O O . TRP A 1 105 ? 7.949 -0.927 2.123 1.00 95.12 105 TRP A O 1
ATOM 812 N N . VAL A 1 106 ? 8.958 1.006 2.687 1.00 92.69 106 VAL A N 1
ATOM 813 C CA . VAL A 1 106 ? 9.809 1.138 1.499 1.00 92.69 106 VAL A CA 1
ATOM 814 C C . VAL A 1 106 ? 10.799 -0.017 1.354 1.00 92.69 106 VAL A C 1
ATOM 816 O O . VAL A 1 106 ? 11.286 -0.263 0.255 1.00 92.69 106 VAL A O 1
ATOM 819 N N . VAL A 1 107 ? 11.065 -0.778 2.423 1.00 93.00 107 VAL A N 1
ATOM 820 C CA . VAL A 1 107 ? 11.999 -1.909 2.371 1.00 93.00 107 VAL A CA 1
ATOM 821 C C . VAL A 1 107 ? 11.633 -2.919 1.281 1.00 93.00 107 VAL A C 1
ATOM 823 O O . VAL A 1 107 ? 12.530 -3.455 0.644 1.00 93.00 107 VAL A O 1
ATOM 826 N N . PHE A 1 108 ? 10.343 -3.149 1.014 1.00 90.56 108 PHE A N 1
ATOM 827 C CA . PHE A 1 108 ? 9.901 -4.101 -0.008 1.00 90.56 108 PHE A CA 1
ATOM 828 C C . PHE A 1 108 ? 10.184 -3.627 -1.439 1.00 90.56 108 PHE A C 1
ATOM 830 O O . PHE A 1 108 ? 10.881 -4.349 -2.152 1.00 90.56 108 PHE A O 1
ATOM 837 N N . PRO A 1 109 ? 9.715 -2.440 -1.883 1.00 87.94 109 PRO A N 1
ATOM 838 C CA . PRO A 1 109 ? 10.061 -1.947 -3.213 1.00 87.94 109 PRO A CA 1
ATOM 839 C C . PRO A 1 109 ? 11.567 -1.702 -3.363 1.00 87.94 109 PRO A C 1
ATOM 841 O O . PRO A 1 109 ? 12.114 -1.980 -4.425 1.00 87.94 109 PRO A O 1
ATOM 844 N N . ALA A 1 110 ? 12.265 -1.269 -2.306 1.00 87.19 110 ALA A N 1
ATOM 845 C CA . ALA A 1 110 ? 13.719 -1.125 -2.341 1.00 87.19 110 ALA A CA 1
ATOM 846 C C . ALA A 1 110 ? 14.431 -2.476 -2.519 1.00 87.19 110 ALA A C 1
ATOM 848 O O . ALA A 1 110 ? 15.328 -2.585 -3.347 1.00 87.19 110 ALA A O 1
ATOM 849 N N . ALA A 1 111 ? 14.020 -3.520 -1.791 1.00 89.69 111 ALA A N 1
ATOM 850 C CA . ALA A 1 111 ? 14.589 -4.859 -1.937 1.00 89.69 111 ALA A CA 1
ATOM 851 C C . ALA A 1 111 ? 14.321 -5.447 -3.328 1.00 89.69 111 ALA A C 1
ATOM 853 O O . ALA A 1 111 ? 15.227 -6.021 -3.929 1.00 89.69 111 ALA A O 1
ATOM 854 N N . TYR A 1 112 ? 13.103 -5.267 -3.853 1.00 83.81 112 TYR A N 1
ATOM 855 C CA . TYR A 1 112 ? 12.763 -5.677 -5.216 1.00 83.81 112 TYR A CA 1
ATOM 856 C C . TYR A 1 112 ? 13.647 -4.971 -6.242 1.00 83.81 112 TYR A C 1
ATOM 858 O O . TYR A 1 112 ? 14.196 -5.614 -7.130 1.00 83.81 112 TYR A O 1
ATOM 866 N N . LEU A 1 113 ? 13.852 -3.666 -6.081 1.00 79.75 113 LEU A N 1
ATOM 867 C CA . LEU A 1 113 ? 14.711 -2.910 -6.974 1.00 79.75 113 LEU A CA 1
ATOM 868 C C . LEU A 1 113 ? 16.177 -3.353 -6.900 1.00 79.75 113 LEU A C 1
ATOM 870 O O . LEU A 1 113 ? 16.809 -3.506 -7.938 1.00 79.75 113 LEU A O 1
ATOM 874 N N . VAL A 1 114 ? 16.720 -3.569 -5.699 1.00 83.50 114 VAL A N 1
ATOM 875 C CA . VAL A 1 114 ? 18.096 -4.066 -5.532 1.00 83.50 114 VAL A CA 1
ATOM 876 C C . VAL A 1 114 ? 18.266 -5.411 -6.232 1.00 83.50 114 VAL A C 1
ATOM 878 O O . VAL A 1 114 ? 19.234 -5.594 -6.965 1.00 83.50 114 VAL A O 1
ATOM 881 N N . TYR A 1 115 ? 17.313 -6.329 -6.041 1.00 85.50 115 TYR A N 1
ATOM 882 C CA . TYR A 1 115 ? 17.288 -7.597 -6.767 1.00 85.50 115 TYR A CA 1
ATOM 883 C C . TYR A 1 115 ? 17.290 -7.369 -8.281 1.00 85.50 115 TYR A C 1
ATOM 885 O O . TYR A 1 115 ? 18.060 -8.001 -8.995 1.00 85.50 115 TYR A O 1
ATOM 893 N N . PHE A 1 116 ? 16.469 -6.436 -8.755 1.00 77.19 116 PHE A N 1
ATOM 894 C CA . PHE A 1 116 ? 16.301 -6.166 -10.173 1.00 77.19 116 PHE A CA 1
ATOM 895 C C . PHE A 1 116 ? 17.574 -5.610 -10.828 1.00 77.19 116 PHE A C 1
ATOM 897 O O . PHE A 1 116 ? 18.030 -6.145 -11.834 1.00 77.19 116 PHE A O 1
ATOM 904 N N . ILE A 1 117 ? 18.191 -4.591 -10.219 1.00 75.50 117 ILE A N 1
ATOM 905 C CA . ILE A 1 117 ? 19.465 -4.009 -10.676 1.00 75.50 117 ILE A CA 1
ATOM 906 C C . ILE A 1 117 ? 20.566 -5.075 -10.713 1.00 75.50 117 ILE A C 1
ATOM 908 O O . ILE A 1 117 ? 21.398 -5.076 -11.616 1.00 75.50 117 ILE A O 1
ATOM 912 N N . ALA A 1 118 ? 20.573 -5.986 -9.737 1.00 80.12 118 ALA A N 1
ATOM 913 C CA . ALA A 1 118 ? 21.548 -7.068 -9.680 1.00 80.12 118 ALA A CA 1
ATOM 914 C C . ALA A 1 118 ? 21.293 -8.179 -10.715 1.00 80.12 118 ALA A C 1
ATOM 916 O O . ALA A 1 118 ? 22.240 -8.861 -11.103 1.00 80.12 118 ALA A O 1
ATOM 917 N N . ALA A 1 119 ? 20.039 -8.396 -11.120 1.00 83.31 119 ALA A N 1
ATOM 918 C CA . ALA A 1 119 ? 19.643 -9.506 -11.982 1.00 83.31 119 ALA A CA 1
ATOM 919 C C . ALA A 1 119 ? 19.667 -9.155 -13.476 1.00 83.31 119 ALA A C 1
ATOM 921 O O . ALA A 1 119 ? 20.182 -9.947 -14.262 1.00 83.31 119 ALA A O 1
ATOM 922 N N . ASP A 1 120 ? 19.111 -8.006 -13.868 1.00 72.94 120 ASP A N 1
ATOM 923 C CA . ASP A 1 120 ? 19.060 -7.574 -15.268 1.00 72.94 120 ASP A CA 1
ATOM 924 C C . ASP A 1 120 ? 18.890 -6.044 -15.385 1.00 72.94 120 ASP A C 1
ATOM 926 O O . ASP A 1 120 ? 17.765 -5.532 -15.431 1.00 72.94 120 ASP A O 1
ATOM 930 N N . PRO A 1 121 ? 19.992 -5.277 -15.442 1.00 64.25 121 PRO A N 1
ATOM 931 C CA . PRO A 1 121 ? 19.926 -3.826 -15.589 1.00 64.25 121 PRO A CA 1
ATOM 932 C C . PRO A 1 121 ? 19.370 -3.371 -16.953 1.00 64.25 121 PRO A C 1
ATOM 934 O O . PRO A 1 121 ? 18.951 -2.222 -17.068 1.00 64.25 121 PRO A O 1
ATOM 937 N N . GLY A 1 122 ? 19.316 -4.246 -17.968 1.00 60.25 122 GLY A N 1
ATOM 938 C CA . GLY A 1 122 ? 18.875 -3.903 -19.325 1.00 60.25 122 GLY A CA 1
ATOM 939 C C . GLY A 1 122 ? 17.355 -3.823 -19.510 1.00 60.25 122 GLY A C 1
ATOM 940 O O . GLY A 1 122 ? 16.890 -3.290 -20.518 1.00 60.25 122 GLY A O 1
ATOM 941 N N . LEU A 1 123 ? 16.557 -4.303 -18.548 1.00 60.53 123 LEU A N 1
ATOM 942 C CA . LEU A 1 123 ? 15.097 -4.403 -18.701 1.00 60.53 123 LEU A CA 1
ATOM 943 C C . LEU A 1 123 ? 14.369 -3.046 -18.757 1.00 60.53 123 LEU A C 1
ATOM 945 O O . LEU A 1 123 ? 13.235 -2.975 -19.223 1.00 60.53 123 LEU A O 1
ATOM 949 N N . TYR A 1 124 ? 15.009 -1.968 -18.301 1.00 57.22 124 TYR A N 1
ATOM 950 C CA . TYR A 1 124 ? 14.470 -0.606 -18.394 1.00 57.22 124 TYR A CA 1
ATOM 951 C C . TYR A 1 124 ? 14.868 0.117 -19.696 1.00 57.22 124 TYR A C 1
ATOM 953 O O . TYR A 1 124 ? 14.515 1.284 -19.882 1.00 57.22 124 TYR A O 1
ATOM 961 N N . GLY A 1 125 ? 15.552 -0.569 -20.622 1.00 59.09 125 GLY A N 1
ATOM 962 C CA . GLY A 1 125 ? 15.837 -0.079 -21.972 1.00 59.09 125 GLY A CA 1
ATOM 963 C C . GLY A 1 125 ? 16.467 1.318 -21.994 1.00 59.09 125 GLY A C 1
ATOM 964 O O . GLY A 1 125 ? 17.392 1.610 -21.242 1.00 59.09 125 GLY A O 1
ATOM 965 N N . SER A 1 126 ? 15.928 2.211 -22.830 1.00 54.88 126 SER A N 1
ATOM 966 C CA . SER A 1 126 ? 16.432 3.580 -23.039 1.00 54.88 126 SER A CA 1
ATOM 967 C C . SER A 1 126 ? 16.320 4.519 -21.828 1.00 54.88 126 SER A C 1
ATOM 969 O O . SER A 1 126 ? 16.813 5.640 -21.894 1.00 54.88 126 SER A O 1
ATOM 971 N N . PHE A 1 127 ? 15.650 4.111 -20.744 1.00 52.12 127 PHE A N 1
ATOM 972 C CA . PHE A 1 127 ? 15.587 4.879 -19.491 1.00 52.12 127 PHE A CA 1
ATOM 973 C C . PHE A 1 127 ? 16.805 4.648 -18.592 1.00 52.12 127 PHE A C 1
ATOM 975 O O . PHE A 1 127 ? 17.090 5.465 -17.717 1.00 52.12 127 PHE A O 1
ATOM 982 N N . LEU A 1 128 ? 17.499 3.526 -18.789 1.00 54.28 128 LEU A N 1
ATOM 983 C CA . LEU A 1 128 ? 18.646 3.099 -18.008 1.00 54.28 128 LEU A CA 1
ATOM 984 C C . LEU A 1 128 ? 19.725 2.549 -18.954 1.00 54.28 128 LEU A C 1
ATOM 986 O O . LEU A 1 128 ? 20.033 1.364 -18.913 1.00 54.28 128 LEU A O 1
ATOM 990 N N . ASP A 1 129 ? 20.289 3.414 -19.800 1.00 60.16 129 ASP A N 1
ATOM 991 C CA . ASP A 1 129 ? 21.427 3.061 -20.655 1.00 60.16 129 ASP A CA 1
ATOM 992 C C . ASP A 1 129 ? 22.724 2.989 -19.820 1.00 60.16 129 ASP A C 1
ATOM 994 O O . ASP A 1 129 ? 23.226 4.038 -19.400 1.00 60.16 129 ASP A O 1
ATOM 998 N N . PRO A 1 130 ? 23.276 1.788 -19.554 1.00 60.84 130 PRO A N 1
ATOM 999 C CA . PRO A 1 130 ? 24.452 1.627 -18.703 1.00 60.84 130 PRO A CA 1
ATOM 1000 C C . PRO A 1 130 ? 25.723 2.256 -19.293 1.00 60.84 130 PRO A C 1
ATOM 1002 O O . PRO A 1 130 ? 26.693 2.436 -18.554 1.00 60.84 130 PRO A O 1
ATOM 1005 N N . ASP A 1 131 ? 25.715 2.610 -20.582 1.00 67.12 131 ASP A N 1
ATOM 1006 C CA . ASP A 1 131 ? 26.856 3.190 -21.290 1.00 67.12 131 ASP A CA 1
ATOM 1007 C C . ASP A 1 131 ? 26.840 4.738 -21.302 1.00 67.12 131 ASP A C 1
ATOM 1009 O O . ASP A 1 131 ? 27.784 5.371 -21.788 1.00 67.12 131 ASP A O 1
ATOM 1013 N N . ALA A 1 132 ? 25.809 5.381 -20.733 1.00 65.94 132 ALA A N 1
ATOM 1014 C CA . ALA A 1 132 ? 25.716 6.840 -20.648 1.00 65.94 132 ALA A CA 1
ATOM 1015 C C . ALA A 1 132 ? 26.592 7.437 -19.521 1.00 65.94 132 ALA A C 1
ATOM 1017 O O . ALA A 1 132 ? 26.650 6.937 -18.397 1.00 65.94 132 ALA A O 1
ATOM 1018 N N . ALA A 1 133 ? 27.260 8.567 -19.791 1.00 67.38 133 ALA A N 1
ATOM 1019 C CA . ALA A 1 133 ? 28.213 9.190 -18.858 1.00 67.38 133 ALA A CA 1
ATOM 1020 C C . ALA A 1 133 ? 27.566 9.769 -17.580 1.00 67.38 133 ALA A C 1
ATOM 1022 O O . ALA A 1 133 ? 28.227 9.901 -16.550 1.00 67.38 133 ALA A O 1
ATOM 1023 N N . ASP A 1 134 ? 26.281 10.114 -17.636 1.00 70.81 134 ASP A N 1
ATOM 1024 C CA . ASP A 1 134 ? 25.464 10.633 -16.536 1.00 70.81 134 ASP A CA 1
ATOM 1025 C C . ASP A 1 134 ? 24.497 9.588 -15.957 1.00 70.81 134 ASP A C 1
ATOM 1027 O O . ASP A 1 134 ? 23.760 9.898 -15.014 1.00 70.81 134 ASP A O 1
ATOM 1031 N N . PHE A 1 135 ? 24.555 8.347 -16.463 1.00 66.62 135 PHE A N 1
ATOM 1032 C CA . PHE A 1 135 ? 23.688 7.225 -16.106 1.00 66.62 135 PHE A CA 1
ATOM 1033 C C . PHE A 1 135 ? 23.448 7.160 -14.598 1.00 66.62 135 PHE A C 1
ATOM 1035 O O . PHE A 1 135 ? 22.334 7.380 -14.130 1.00 66.62 135 PHE A O 1
ATOM 1042 N N . VAL A 1 136 ? 24.516 6.980 -13.816 1.00 70.25 136 VAL A N 1
ATOM 1043 C CA . VAL A 1 136 ? 24.449 6.802 -12.356 1.00 70.25 136 VAL A CA 1
ATOM 1044 C C . VAL A 1 136 ? 23.732 7.960 -11.650 1.00 70.25 136 VAL A C 1
ATOM 1046 O O . VAL A 1 136 ? 22.970 7.725 -10.713 1.00 70.25 136 VAL A O 1
ATOM 1049 N N . GLY A 1 137 ? 23.944 9.202 -12.095 1.00 75.12 137 GLY A N 1
ATOM 1050 C CA . GLY A 1 137 ? 23.317 10.383 -11.500 1.00 75.12 137 GLY A CA 1
ATOM 1051 C C . GLY A 1 137 ? 21.818 10.454 -11.785 1.00 75.12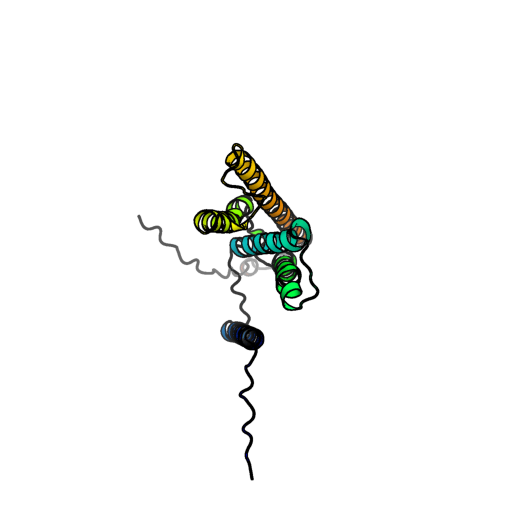 137 GLY A C 1
ATOM 1052 O O . GLY A 1 137 ? 21.026 10.700 -10.872 1.00 75.12 137 GLY A O 1
ATOM 1053 N N . VAL A 1 138 ? 21.421 10.179 -13.029 1.00 73.75 138 VAL A N 1
ATOM 1054 C CA . VAL A 1 138 ? 20.015 10.165 -13.455 1.00 73.75 138 VAL A CA 1
ATOM 1055 C C . VAL A 1 138 ? 19.262 9.010 -12.791 1.00 73.75 138 VAL A C 1
ATOM 1057 O O . VAL A 1 138 ? 18.211 9.243 -12.190 1.00 73.75 138 VAL A O 1
ATOM 1060 N N . VAL A 1 139 ? 19.829 7.795 -12.790 1.00 72.88 139 VAL A N 1
ATOM 1061 C CA . VAL A 1 139 ? 19.256 6.627 -12.094 1.00 72.88 139 VAL A CA 1
ATOM 1062 C C . VAL A 1 139 ? 19.030 6.945 -10.619 1.00 72.88 139 VAL A C 1
ATOM 1064 O O . VAL A 1 139 ? 17.940 6.722 -10.093 1.00 72.88 139 VAL A O 1
ATOM 1067 N N . ALA A 1 140 ? 20.049 7.483 -9.942 1.00 76.31 140 ALA A N 1
ATOM 1068 C CA . ALA A 1 140 ? 19.977 7.784 -8.519 1.00 76.31 140 ALA A CA 1
ATOM 1069 C C . ALA A 1 140 ? 18.913 8.847 -8.208 1.00 76.31 140 ALA A C 1
ATOM 1071 O O . ALA A 1 140 ? 18.209 8.721 -7.206 1.00 76.31 140 ALA A O 1
ATOM 1072 N N . ALA A 1 141 ? 18.757 9.862 -9.064 1.00 78.69 141 ALA A N 1
ATOM 1073 C CA . ALA A 1 141 ? 17.746 10.902 -8.896 1.00 78.69 141 ALA A CA 1
ATOM 1074 C C . ALA A 1 141 ? 16.319 10.363 -9.082 1.00 78.69 141 ALA A C 1
ATOM 1076 O O . ALA A 1 141 ? 15.463 10.603 -8.227 1.00 78.69 141 ALA A O 1
ATOM 1077 N N . PHE A 1 142 ? 16.066 9.594 -10.147 1.00 76.56 142 PHE A N 1
ATOM 1078 C CA . PHE A 1 142 ? 14.765 8.952 -10.372 1.00 76.56 142 PHE A CA 1
ATOM 1079 C C . PHE A 1 142 ? 14.422 7.978 -9.253 1.00 76.56 142 PHE A C 1
ATOM 1081 O O . PHE A 1 142 ? 13.305 7.990 -8.736 1.00 76.56 142 PHE A O 1
ATOM 1088 N N . LEU A 1 143 ? 15.401 7.183 -8.828 1.00 79.25 143 LEU A N 1
ATOM 1089 C CA . LEU A 1 143 ? 15.244 6.276 -7.708 1.00 79.25 143 LEU A CA 1
ATOM 1090 C C . LEU A 1 143 ? 14.892 7.027 -6.421 1.00 79.25 143 LEU A C 1
ATOM 1092 O O . LEU A 1 143 ? 13.927 6.681 -5.739 1.00 79.25 143 LEU A O 1
ATOM 1096 N N . ALA A 1 144 ? 15.651 8.067 -6.084 1.00 84.00 144 ALA A N 1
ATOM 1097 C CA . ALA A 1 144 ? 15.395 8.866 -4.895 1.00 84.00 144 ALA A CA 1
ATOM 1098 C C . ALA A 1 144 ? 13.996 9.497 -4.937 1.00 84.00 144 ALA A C 1
ATOM 1100 O O . ALA A 1 144 ? 13.271 9.432 -3.944 1.00 84.00 144 ALA A O 1
ATOM 1101 N N . ALA A 1 145 ? 13.588 10.040 -6.087 1.00 84.00 145 ALA A N 1
ATOM 1102 C CA . ALA A 1 145 ? 12.256 10.599 -6.287 1.00 84.00 145 ALA A CA 1
ATOM 1103 C C . ALA A 1 145 ? 11.156 9.536 -6.132 1.00 84.00 145 ALA A C 1
ATOM 1105 O O . ALA A 1 145 ? 10.163 9.775 -5.446 1.00 84.00 145 ALA A O 1
ATOM 1106 N N . PHE A 1 146 ? 11.353 8.345 -6.699 1.00 84.44 146 PHE A N 1
ATOM 1107 C CA . PHE A 1 146 ? 10.423 7.225 -6.588 1.00 84.44 146 PHE A CA 1
ATOM 1108 C C . PHE A 1 146 ? 10.262 6.761 -5.138 1.00 84.44 146 PHE A C 1
ATOM 1110 O O . PHE A 1 146 ? 9.144 6.691 -4.630 1.00 84.44 146 PHE A O 1
ATOM 1117 N N . LEU A 1 147 ? 11.364 6.511 -4.425 1.00 88.81 147 LEU A N 1
ATOM 1118 C CA . LEU A 1 147 ? 11.308 6.114 -3.016 1.00 88.81 147 LEU A CA 1
ATOM 1119 C C . LEU A 1 147 ? 10.688 7.219 -2.154 1.00 88.81 147 LEU A C 1
ATOM 1121 O O . LEU A 1 147 ? 9.877 6.920 -1.279 1.00 88.81 147 LEU A O 1
ATOM 1125 N N . ALA A 1 148 ? 11.001 8.490 -2.423 1.00 90.19 148 ALA A N 1
ATOM 1126 C CA . ALA A 1 148 ? 10.379 9.620 -1.739 1.00 90.19 148 ALA A CA 1
ATOM 1127 C C . ALA A 1 148 ? 8.863 9.674 -1.984 1.00 90.19 148 ALA A C 1
ATOM 1129 O O . ALA A 1 148 ? 8.104 9.889 -1.038 1.00 90.19 148 ALA A O 1
ATOM 1130 N N . ALA A 1 149 ? 8.405 9.414 -3.211 1.00 88.12 149 ALA A N 1
ATOM 1131 C CA . ALA A 1 149 ? 6.984 9.330 -3.537 1.00 88.12 149 ALA A CA 1
ATOM 1132 C C . ALA A 1 149 ? 6.294 8.172 -2.796 1.00 88.12 149 ALA A C 1
ATOM 1134 O O . ALA A 1 149 ? 5.209 8.358 -2.243 1.00 88.12 149 ALA A O 1
ATOM 1135 N N . VAL A 1 150 ? 6.942 7.005 -2.695 1.00 90.50 150 VAL A N 1
ATOM 1136 C CA . VAL A 1 150 ? 6.434 5.865 -1.910 1.00 90.50 150 VAL A CA 1
ATOM 1137 C C . VAL A 1 150 ? 6.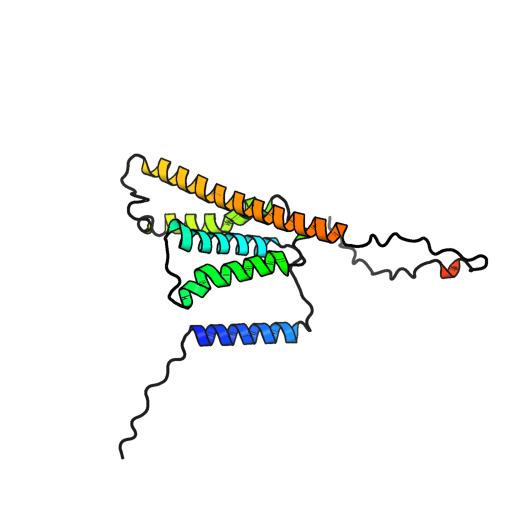334 6.218 -0.422 1.00 90.50 150 VAL A C 1
ATOM 1139 O O . VAL A 1 150 ? 5.313 5.935 0.209 1.00 90.50 150 VAL A O 1
ATOM 1142 N N . VAL A 1 151 ? 7.350 6.878 0.147 1.00 94.88 151 VAL A N 1
ATOM 1143 C CA . VAL A 1 151 ? 7.311 7.377 1.534 1.00 94.88 151 VAL A CA 1
ATOM 1144 C C . VAL A 1 151 ? 6.157 8.358 1.720 1.00 94.88 151 VAL A C 1
ATOM 1146 O O . VAL A 1 151 ? 5.396 8.235 2.682 1.00 94.88 151 VAL A O 1
ATOM 1149 N N . ALA A 1 152 ? 6.003 9.314 0.803 1.00 94.25 152 ALA A N 1
ATOM 1150 C CA . ALA A 1 152 ? 4.940 10.309 0.850 1.00 94.25 152 ALA A CA 1
ATOM 1151 C C . ALA A 1 152 ? 3.555 9.647 0.806 1.00 94.25 152 ALA A C 1
ATOM 1153 O O . ALA A 1 152 ? 2.718 9.936 1.661 1.00 94.25 152 ALA A O 1
ATOM 1154 N N . ALA A 1 153 ? 3.337 8.693 -0.103 1.00 92.19 153 ALA A N 1
ATOM 1155 C CA . ALA A 1 153 ? 2.108 7.904 -0.167 1.00 92.19 153 ALA A CA 1
ATOM 1156 C C . ALA A 1 153 ? 1.856 7.129 1.138 1.00 92.19 153 ALA A C 1
ATOM 1158 O O . ALA A 1 153 ? 0.738 7.117 1.659 1.00 92.19 153 ALA A O 1
ATOM 1159 N N . GLY A 1 154 ? 2.904 6.548 1.729 1.00 94.50 154 GLY A N 1
ATOM 1160 C CA . GLY A 1 154 ? 2.833 5.913 3.042 1.00 94.50 154 GLY A CA 1
ATOM 1161 C C . GLY A 1 154 ? 2.414 6.881 4.154 1.00 94.50 154 GLY A C 1
ATOM 1162 O O . GLY A 1 154 ? 1.615 6.510 5.017 1.00 94.50 154 GLY A O 1
ATOM 1163 N N . TYR A 1 155 ? 2.894 8.127 4.133 1.00 97.44 155 TYR A N 1
ATOM 1164 C CA . TYR A 1 155 ? 2.489 9.160 5.091 1.00 97.44 155 TYR A CA 1
ATOM 1165 C C . TYR A 1 155 ? 1.068 9.682 4.861 1.00 97.44 155 TYR A C 1
ATOM 1167 O O . TYR A 1 155 ? 0.361 9.934 5.838 1.00 97.44 155 TYR A O 1
ATOM 1175 N N . VAL A 1 156 ? 0.614 9.782 3.609 1.00 96.06 156 VAL A N 1
ATOM 1176 C CA . VAL A 1 156 ? -0.793 10.069 3.286 1.00 96.06 156 VAL A CA 1
ATOM 1177 C C . VAL A 1 156 ? -1.686 8.983 3.879 1.00 96.06 156 VAL A C 1
ATOM 1179 O O . VAL A 1 156 ? -2.632 9.283 4.608 1.00 96.06 156 VAL A O 1
ATOM 1182 N N . LEU A 1 157 ? -1.337 7.714 3.661 1.00 94.12 157 LEU A N 1
ATOM 1183 C CA . LEU A 1 157 ? -2.068 6.591 4.235 1.00 94.12 157 LEU A CA 1
ATOM 1184 C C . LEU A 1 157 ? -2.032 6.623 5.770 1.00 94.12 157 LEU A C 1
ATOM 1186 O O . LEU A 1 157 ? -3.070 6.493 6.412 1.00 94.12 157 LEU A O 1
ATOM 1190 N N . TYR A 1 158 ? -0.870 6.875 6.378 1.00 96.00 158 TYR A N 1
ATOM 1191 C CA . TYR A 1 158 ? -0.739 7.066 7.826 1.00 96.00 158 TYR A CA 1
ATOM 1192 C C . TYR A 1 158 ? -1.682 8.157 8.358 1.00 96.00 158 TYR A C 1
ATOM 1194 O O . TYR A 1 158 ? -2.356 7.938 9.369 1.00 96.00 158 TYR A O 1
ATOM 1202 N N . ALA A 1 159 ? -1.769 9.301 7.675 1.00 95.19 159 ALA A N 1
ATOM 1203 C CA . ALA A 1 159 ? -2.653 10.398 8.052 1.00 95.19 159 ALA A CA 1
ATOM 1204 C C . ALA A 1 159 ? -4.131 9.989 7.976 1.00 95.19 159 ALA A C 1
ATOM 1206 O O . ALA A 1 159 ? -4.874 10.237 8.925 1.00 95.19 159 ALA A O 1
ATOM 1207 N N . VAL A 1 160 ? -4.541 9.289 6.913 1.00 95.12 160 VAL A N 1
ATOM 1208 C CA . VAL A 1 160 ? -5.902 8.741 6.767 1.00 95.12 160 VAL A CA 1
ATOM 1209 C C . VAL A 1 160 ? -6.242 7.799 7.924 1.00 95.12 160 VAL A C 1
ATOM 1211 O O . VAL A 1 160 ? -7.296 7.930 8.551 1.00 95.12 160 VAL A O 1
ATOM 1214 N N . LEU A 1 161 ? -5.331 6.883 8.268 1.00 93.38 161 LEU A N 1
ATOM 1215 C CA . LEU A 1 161 ? -5.533 5.941 9.369 1.00 93.38 161 LEU A CA 1
ATOM 1216 C C . LEU A 1 161 ? -5.647 6.658 10.723 1.00 93.38 161 LEU A C 1
ATOM 1218 O O . LEU A 1 161 ? -6.518 6.315 11.526 1.00 93.38 161 LEU A O 1
ATOM 1222 N N . LYS A 1 162 ? -4.815 7.679 10.974 1.00 93.50 162 LYS A N 1
ATOM 1223 C CA . LYS A 1 162 ? -4.892 8.492 12.197 1.00 93.50 162 LYS A CA 1
ATOM 1224 C C . LYS A 1 162 ? -6.176 9.310 12.266 1.00 93.50 162 LYS A C 1
ATOM 1226 O O . LYS A 1 162 ? -6.828 9.305 13.310 1.00 93.50 162 LYS A O 1
ATOM 1231 N N . LEU A 1 163 ? -6.586 9.932 11.164 1.00 93.75 163 LEU A N 1
ATOM 1232 C CA . LEU A 1 163 ? -7.828 10.693 11.089 1.00 93.75 163 LEU A CA 1
ATOM 1233 C C . LEU A 1 163 ? -9.042 9.807 11.389 1.00 93.75 163 LEU A C 1
ATOM 1235 O O . LEU A 1 163 ? -9.847 10.152 12.251 1.00 93.75 163 LEU A O 1
ATOM 1239 N N . LYS A 1 164 ? -9.128 8.621 10.771 1.00 91.25 164 LYS A N 1
ATOM 1240 C CA . LYS A 1 164 ? -10.186 7.644 11.073 1.00 91.25 164 LYS A CA 1
ATOM 1241 C C . LYS A 1 164 ? -10.234 7.308 12.564 1.00 91.25 164 LYS A C 1
ATOM 1243 O O . LYS A 1 164 ? -11.313 7.258 13.150 1.00 91.25 164 LYS A O 1
ATOM 1248 N N . THR A 1 165 ? -9.077 7.086 13.188 1.00 89.56 165 THR A N 1
ATOM 1249 C CA . THR A 1 165 ? -9.024 6.741 14.618 1.00 89.56 165 THR A CA 1
ATOM 1250 C C . THR A 1 165 ? -9.449 7.904 15.509 1.00 89.56 165 THR A C 1
ATOM 1252 O O . THR A 1 165 ? -10.180 7.689 16.470 1.00 89.56 165 THR A O 1
ATOM 1255 N N . ALA A 1 166 ? -9.082 9.138 15.157 1.00 90.50 166 ALA A N 1
ATOM 1256 C CA . ALA A 1 166 ? -9.515 10.332 15.874 1.00 90.50 166 ALA A CA 1
ATOM 1257 C C . ALA A 1 166 ? -11.038 10.529 15.789 1.00 90.50 166 ALA A C 1
ATOM 1259 O O . ALA A 1 166 ? -11.679 10.763 16.811 1.00 90.50 166 ALA A O 1
ATOM 1260 N N . ILE A 1 167 ? -11.627 10.349 14.600 1.00 90.94 167 ILE A N 1
ATOM 1261 C CA . ILE A 1 167 ? -13.083 10.426 14.392 1.00 90.94 167 ILE A CA 1
ATOM 1262 C C . ILE A 1 167 ? -13.805 9.354 15.218 1.00 90.94 167 ILE A C 1
ATOM 1264 O O . ILE A 1 167 ? -14.779 9.657 15.903 1.00 90.94 167 ILE A O 1
ATOM 1268 N N . ALA A 1 168 ? -13.308 8.114 15.211 1.00 87.94 168 ALA A N 1
ATOM 1269 C CA . ALA A 1 168 ? -13.894 7.027 15.995 1.00 87.94 168 ALA A CA 1
ATOM 1270 C C . ALA A 1 168 ? -13.832 7.292 17.512 1.00 87.94 168 ALA A C 1
ATOM 1272 O O . ALA A 1 168 ? -14.788 6.995 18.230 1.00 87.94 168 ALA A O 1
ATOM 1273 N N . HIS A 1 169 ? -12.738 7.882 18.004 1.00 85.44 169 HIS A N 1
ATOM 1274 C CA . HIS A 1 169 ? -12.616 8.287 19.405 1.00 85.44 169 HIS A CA 1
ATOM 1275 C C . HIS A 1 169 ? -13.551 9.443 19.773 1.00 85.44 169 HIS A C 1
ATOM 1277 O O . HIS A 1 169 ? -14.119 9.415 20.858 1.00 85.44 169 HIS A O 1
ATOM 1283 N N . ALA A 1 170 ? -13.747 10.417 18.881 1.00 86.44 170 ALA A N 1
ATOM 1284 C CA . ALA A 1 170 ? -14.671 11.530 19.102 1.00 86.44 170 ALA A CA 1
ATOM 1285 C C . ALA A 1 170 ? -16.147 11.091 19.085 1.00 86.44 170 ALA A C 1
ATOM 1287 O O . ALA A 1 170 ? -16.958 11.626 19.833 1.00 86.44 170 ALA A O 1
ATOM 1288 N N . ALA A 1 171 ? -16.491 10.112 18.242 1.00 84.38 171 ALA A N 1
ATOM 1289 C CA . ALA A 1 171 ? -17.843 9.565 18.139 1.00 84.38 171 ALA A CA 1
ATOM 1290 C C . ALA A 1 171 ? -18.187 8.573 19.260 1.00 84.38 171 ALA A C 1
ATOM 1292 O O . ALA A 1 171 ? -19.362 8.308 19.507 1.00 84.38 171 ALA A O 1
ATOM 1293 N N . SER A 1 172 ? -17.178 8.007 19.929 1.00 80.31 172 SER A N 1
ATOM 1294 C CA . SER A 1 172 ? -17.395 7.143 21.085 1.00 80.31 172 SER A CA 1
ATOM 1295 C C . SER A 1 172 ? -17.848 8.022 22.250 1.00 80.31 172 SER A C 1
ATOM 1297 O O . SER A 1 172 ? -17.063 8.871 22.680 1.00 80.31 172 SER A O 1
ATOM 1299 N N . PRO A 1 173 ? -19.069 7.840 22.795 1.00 66.62 173 PRO A N 1
ATOM 1300 C CA . PRO A 1 173 ? -19.429 8.484 24.044 1.00 66.62 173 PRO A CA 1
ATOM 1301 C C . PRO A 1 173 ? -18.342 8.098 25.036 1.00 66.62 173 PRO A C 1
ATOM 1303 O O . PRO A 1 173 ? -18.105 6.903 25.242 1.00 66.62 173 PRO A O 1
ATOM 1306 N N . GLN A 1 174 ? -17.639 9.077 25.612 1.00 62.06 174 GLN A N 1
ATOM 1307 C CA . GLN A 1 174 ? -16.885 8.793 26.820 1.00 62.06 174 GLN A CA 1
ATOM 1308 C C . GLN A 1 174 ? -17.895 8.121 27.737 1.00 62.06 174 GLN A C 1
ATOM 1310 O O . GLN A 1 174 ? -18.896 8.740 28.102 1.00 62.06 174 GLN A O 1
ATOM 1315 N N . THR A 1 175 ? -17.677 6.847 28.058 1.00 58.44 175 THR A N 1
ATOM 1316 C CA . THR A 1 175 ? -18.320 6.208 29.194 1.00 58.44 175 THR A CA 1
ATOM 1317 C C . THR A 1 175 ? -17.779 6.972 30.389 1.00 58.44 175 THR A C 1
ATOM 1319 O O . THR A 1 175 ? -16.789 6.589 31.008 1.00 58.44 175 THR A O 1
ATOM 1322 N N . GLN A 1 176 ? -18.342 8.161 30.602 1.00 52.91 176 GLN A N 1
ATOM 1323 C CA . GLN A 1 176 ? -18.105 9.000 31.742 1.00 52.91 176 GLN A CA 1
ATOM 1324 C C . GLN A 1 176 ? -18.452 8.061 32.873 1.00 52.91 176 GLN A C 1
ATOM 1326 O O . GLN A 1 176 ? -19.585 7.584 32.961 1.00 52.91 176 GLN A O 1
ATOM 1331 N N . TRP A 1 177 ? -17.425 7.667 33.615 1.00 53.09 177 TRP A N 1
ATOM 1332 C CA . TRP A 1 177 ? -17.578 6.855 34.797 1.00 53.09 177 TRP A CA 1
ATOM 1333 C C . TRP A 1 177 ? -18.496 7.676 35.696 1.00 53.09 177 TRP A C 1
ATOM 1335 O O . TRP A 1 177 ? -18.047 8.611 36.352 1.00 53.09 177 TRP A O 1
ATOM 1345 N N . GLN A 1 178 ? -19.804 7.435 35.616 1.00 57.16 178 GLN A N 1
ATOM 1346 C CA . GLN A 1 178 ? -20.737 7.978 36.574 1.00 57.16 178 GLN A CA 1
ATOM 1347 C C . GLN A 1 178 ? -20.390 7.209 37.838 1.00 57.16 178 GLN A C 1
ATOM 1349 O O . GLN A 1 178 ? -20.578 5.986 37.847 1.00 57.16 178 GLN A O 1
ATOM 1354 N N . PRO A 1 179 ? -19.807 7.851 38.870 1.00 57.19 179 PRO A N 1
ATOM 1355 C CA . PRO A 1 179 ? -19.733 7.192 40.155 1.00 57.19 179 PRO A CA 1
ATOM 1356 C C . PRO A 1 179 ? -21.148 6.738 40.461 1.00 57.19 179 PRO A C 1
ATOM 1358 O O . PRO A 1 179 ? -22.078 7.540 40.347 1.00 57.19 179 PRO A O 1
ATOM 1361 N N . ALA A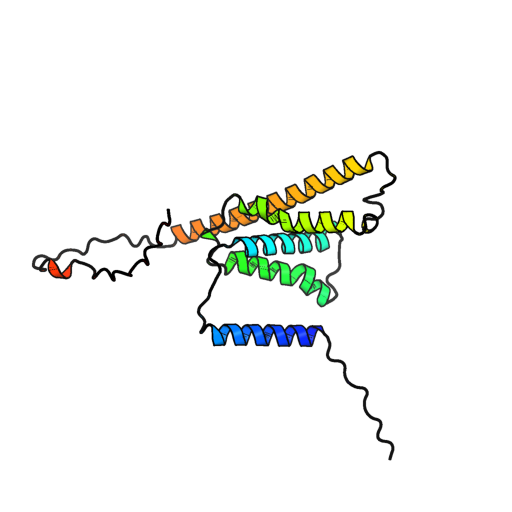 1 180 ? -21.310 5.435 40.708 1.00 61.88 180 ALA A N 1
ATOM 1362 C CA . ALA A 1 180 ? -22.605 4.862 41.027 1.00 61.88 180 ALA A CA 1
ATOM 1363 C C . ALA A 1 180 ? -23.261 5.799 42.043 1.00 61.88 180 ALA A C 1
ATOM 1365 O O . ALA A 1 180 ? -22.672 6.042 43.098 1.00 61.88 180 ALA A O 1
ATOM 1366 N N . GLN A 1 181 ? -24.395 6.413 41.680 1.00 62.25 181 GLN A N 1
ATOM 1367 C CA . GLN A 1 181 ? -25.133 7.266 42.602 1.00 62.25 181 GLN A CA 1
ATOM 1368 C C . GLN A 1 181 ? -25.423 6.406 43.825 1.00 62.25 181 GLN A C 1
ATOM 1370 O O . GLN A 1 181 ? -26.219 5.469 43.767 1.00 62.25 181 GLN A O 1
ATOM 1375 N N . GLN A 1 182 ? -24.684 6.663 44.899 1.00 58.34 182 GLN A N 1
ATOM 1376 C CA . GLN A 1 182 ? -24.771 5.892 46.119 1.00 58.34 182 GLN A CA 1
ATOM 1377 C C . GLN A 1 182 ? -26.068 6.328 46.792 1.00 58.34 182 GLN A C 1
ATOM 1379 O O . GLN A 1 182 ? -26.135 7.376 47.432 1.00 58.34 182 GLN A O 1
ATOM 1384 N N . TRP A 1 183 ? -27.138 5.573 46.544 1.00 60.66 183 TRP A N 1
ATOM 1385 C CA . TRP A 1 183 ? -28.449 5.861 47.110 1.00 60.66 183 TRP A CA 1
ATOM 1386 C C . TRP A 1 183 ? -28.360 5.832 48.643 1.00 60.66 183 TRP A C 1
ATOM 1388 O O . TRP A 1 183 ? -27.704 4.934 49.191 1.00 60.66 183 TRP A O 1
ATOM 1398 N N . PRO A 1 184 ? -29.011 6.772 49.356 1.00 66.06 184 PRO A N 1
ATOM 1399 C CA . PRO A 1 184 ? -29.030 6.768 50.814 1.00 66.06 184 PRO A CA 1
ATOM 1400 C C . PRO A 1 184 ? -29.551 5.417 51.324 1.00 66.06 184 PRO A C 1
ATOM 1402 O O . PRO A 1 184 ? -30.685 5.041 51.039 1.00 66.06 184 PRO A O 1
ATOM 1405 N N . GLY A 1 185 ? -28.707 4.668 52.038 1.00 69.12 185 GLY A N 1
ATOM 1406 C CA . GLY A 1 185 ? -29.048 3.350 52.587 1.00 69.12 185 GLY A CA 1
ATOM 1407 C C . GLY A 1 185 ? -28.456 2.137 51.860 1.00 69.12 185 GLY A C 1
ATOM 1408 O O . GLY A 1 185 ? -28.670 1.017 52.319 1.00 69.12 185 GLY A O 1
ATOM 1409 N N . GLN A 1 186 ? -27.681 2.305 50.780 1.00 64.81 186 GLN A N 1
ATOM 1410 C CA . GLN A 1 186 ? -26.942 1.177 50.199 1.00 64.81 186 GLN A CA 1
ATOM 1411 C C . GLN A 1 186 ? -25.722 0.799 51.064 1.00 64.81 186 GLN A C 1
ATOM 1413 O O . GLN A 1 186 ? -24.831 1.631 51.257 1.00 64.81 186 GLN A O 1
ATOM 1418 N N . PRO A 1 187 ? -25.622 -0.452 51.561 1.00 59.88 187 PRO A N 1
ATOM 1419 C CA . PRO A 1 187 ? -24.431 -0.897 52.268 1.00 59.88 187 PRO A CA 1
ATOM 1420 C C . PRO A 1 187 ? -23.244 -0.945 51.298 1.00 59.88 187 PRO A C 1
ATOM 1422 O O . PRO A 1 187 ? -23.349 -1.495 50.199 1.00 59.88 187 PRO A O 1
ATOM 1425 N N . ALA A 1 188 ? -22.109 -0.379 51.722 1.00 60.31 188 ALA A N 1
ATOM 1426 C CA . ALA A 1 188 ? -20.909 -0.140 50.907 1.00 60.31 188 ALA A CA 1
ATOM 1427 C C . ALA A 1 188 ? -20.358 -1.383 50.172 1.00 60.31 188 ALA A C 1
ATOM 1429 O O . ALA A 1 188 ? -19.617 -1.255 49.200 1.00 60.31 188 ALA A O 1
ATOM 1430 N N . GLN A 1 189 ? -20.753 -2.586 50.595 1.00 58.66 189 GLN A N 1
ATOM 1431 C CA . GLN A 1 189 ? -20.358 -3.861 49.997 1.00 58.66 189 GLN A CA 1
ATOM 1432 C C . GLN A 1 189 ? -20.850 -4.082 48.554 1.00 58.66 189 GLN A C 1
ATOM 1434 O O . GLN A 1 189 ? -20.254 -4.879 47.836 1.00 58.66 189 GLN A O 1
ATOM 1439 N N . TRP A 1 190 ? -21.903 -3.385 48.106 1.00 55.81 190 TRP A N 1
ATOM 1440 C CA . TRP A 1 190 ? -22.439 -3.537 46.741 1.00 55.81 190 TRP A CA 1
ATOM 1441 C C . TRP A 1 190 ? -21.883 -2.520 45.736 1.00 55.81 190 TRP A C 1
ATOM 1443 O O . TRP A 1 190 ? -22.101 -2.670 44.537 1.00 55.81 190 TRP A O 1
ATOM 1453 N N . ALA A 1 191 ? -21.159 -1.497 46.203 1.00 56.22 191 ALA A N 1
ATOM 1454 C CA . ALA A 1 191 ? -20.613 -0.435 45.354 1.00 56.22 191 ALA A CA 1
ATOM 1455 C C . ALA A 1 191 ? -19.271 -0.804 44.700 1.00 56.22 191 ALA A C 1
ATOM 1457 O O . ALA A 1 191 ? -18.768 -0.057 43.862 1.00 56.22 191 ALA A O 1
ATOM 1458 N N . GLN A 1 192 ? -18.675 -1.944 45.061 1.00 56.91 192 GLN A N 1
ATOM 1459 C CA . GLN A 1 192 ? -17.485 -2.416 44.371 1.00 56.91 192 GLN A CA 1
ATOM 1460 C C . GLN A 1 192 ? -17.905 -3.228 43.146 1.00 56.91 192 GLN A C 1
ATOM 1462 O O . GLN A 1 192 ? -18.478 -4.311 43.311 1.00 56.91 192 GLN A O 1
ATOM 1467 N N . PRO A 1 193 ? -17.616 -2.767 41.912 1.00 51.97 193 PRO A N 1
ATOM 1468 C CA . PRO A 1 193 ? -17.661 -3.671 40.781 1.00 51.97 193 PRO A CA 1
ATOM 1469 C C . PRO A 1 193 ? -16.719 -4.811 41.139 1.00 51.97 193 PRO A C 1
ATOM 1471 O O . PRO A 1 193 ? -15.552 -4.574 41.454 1.00 51.97 193 PRO A O 1
ATOM 1474 N N . ARG A 1 194 ? -17.257 -6.033 41.164 1.00 52.84 194 ARG A N 1
ATOM 1475 C CA . ARG A 1 194 ? -16.490 -7.262 41.329 1.00 52.84 194 ARG A CA 1
ATOM 1476 C C . ARG A 1 194 ? -15.417 -7.211 40.246 1.00 52.84 194 ARG A C 1
ATOM 1478 O O . ARG A 1 194 ? -15.707 -7.500 39.087 1.00 52.84 194 ARG A O 1
ATOM 1485 N N . GLN A 1 195 ? -14.224 -6.724 40.592 1.00 53.47 195 GLN A N 1
ATOM 1486 C CA . GLN A 1 195 ? -13.115 -6.678 39.663 1.00 53.47 195 GLN A CA 1
ATOM 1487 C C . GLN A 1 195 ? -12.860 -8.136 39.339 1.00 53.47 195 GLN A C 1
ATOM 1489 O O . GLN A 1 195 ? -12.392 -8.897 40.183 1.00 53.47 195 GLN A O 1
ATOM 1494 N N . LEU A 1 196 ? -13.280 -8.551 38.146 1.00 50.66 196 LEU A N 1
ATOM 1495 C CA . LEU A 1 196 ? -12.842 -9.797 37.558 1.00 50.66 196 LEU A CA 1
ATOM 1496 C C . LEU A 1 196 ? -11.339 -9.628 37.411 1.00 50.66 196 LEU A C 1
ATOM 1498 O O . LEU A 1 196 ? -10.844 -9.014 36.468 1.00 50.66 196 LEU A O 1
ATOM 1502 N N . GLN A 1 197 ? -10.643 -10.067 38.450 1.00 42.59 197 GLN A N 1
ATOM 1503 C CA . GLN A 1 197 ? -9.210 -10.047 38.585 1.00 42.59 197 GLN A CA 1
ATOM 1504 C C . GLN A 1 197 ? -8.701 -11.054 37.564 1.00 42.59 197 GLN A C 1
ATOM 1506 O O . GLN A 1 197 ? -8.518 -12.230 37.859 1.00 42.59 197 GLN A O 1
ATOM 1511 N N . TYR A 1 198 ? -8.581 -10.607 36.315 1.00 46.12 198 TYR A N 1
ATOM 1512 C CA . TYR A 1 198 ? -7.897 -11.365 35.287 1.00 46.12 198 TYR A CA 1
ATOM 1513 C C . TYR A 1 198 ? -6.469 -11.563 35.794 1.00 46.12 198 TYR A C 1
ATOM 1515 O O . TYR A 1 198 ? -5.770 -10.568 36.016 1.00 46.12 198 TYR A O 1
ATOM 1523 N N . PRO A 1 199 ? -6.025 -12.810 36.022 1.00 45.47 199 PRO A N 1
ATOM 1524 C CA . PRO A 1 199 ? -4.654 -13.058 36.410 1.00 45.47 199 PRO A CA 1
ATOM 1525 C C . PRO A 1 199 ? -3.783 -12.595 35.246 1.00 45.47 199 PRO A C 1
ATOM 1527 O O . PRO A 1 199 ? -3.785 -13.206 34.179 1.00 45.47 199 PRO A O 1
ATOM 1530 N N . TYR A 1 200 ? -3.064 -11.490 35.421 1.00 47.50 200 TYR A N 1
ATOM 1531 C CA . TYR A 1 200 ? -1.943 -11.187 34.548 1.00 47.50 200 TYR A CA 1
ATOM 1532 C C . TYR A 1 200 ? -0.913 -12.303 34.768 1.00 47.50 200 TYR A C 1
ATOM 1534 O O . TYR A 1 200 ? -0.444 -12.458 35.900 1.00 47.50 200 TYR A O 1
ATOM 1542 N N . PRO A 1 201 ? -0.538 -13.097 33.747 1.00 51.56 201 PRO A N 1
ATOM 1543 C CA . PRO A 1 201 ? 0.631 -13.946 33.874 1.00 51.56 201 PRO A CA 1
ATOM 1544 C C . PRO A 1 201 ? 1.828 -13.017 34.065 1.00 51.56 201 PRO A C 1
ATOM 1546 O O . PRO A 1 201 ? 2.146 -12.204 33.194 1.00 51.56 201 PRO A O 1
ATOM 1549 N N . GLN A 1 202 ? 2.454 -13.100 35.238 1.00 48.44 202 GLN A N 1
ATOM 1550 C CA . GLN A 1 202 ? 3.701 -12.405 35.504 1.00 48.44 202 GLN A CA 1
ATOM 1551 C C . GLN A 1 202 ? 4.735 -12.876 34.481 1.00 48.44 202 GLN A C 1
ATOM 1553 O O . GLN A 1 202 ? 5.216 -14.008 34.535 1.00 48.44 202 GLN A O 1
ATOM 1558 N N . GLN A 1 203 ? 5.058 -12.014 33.517 1.00 49.22 203 GLN A N 1
ATOM 1559 C CA . GLN A 1 203 ? 6.219 -12.214 32.666 1.00 49.22 203 GLN A CA 1
ATOM 1560 C C . GLN A 1 203 ? 7.454 -12.074 33.548 1.00 49.22 203 GLN A C 1
ATOM 1562 O O . GLN A 1 203 ? 7.855 -10.972 33.922 1.00 49.22 203 GLN A O 1
ATOM 1567 N N . GLY A 1 204 ? 8.009 -13.230 33.910 1.00 47.62 204 GLY A N 1
ATOM 1568 C CA . GLY A 1 204 ? 9.257 -13.358 34.636 1.00 47.62 204 GLY A CA 1
ATOM 1569 C C . GLY A 1 204 ? 10.359 -12.585 33.927 1.00 47.62 204 GLY A C 1
ATOM 1570 O O . GLY A 1 204 ? 10.834 -12.975 32.861 1.00 47.62 204 GLY A O 1
ATOM 1571 N N . ARG A 1 205 ? 10.762 -11.484 34.555 1.00 49.44 205 ARG A N 1
ATOM 1572 C CA . ARG A 1 205 ? 12.028 -10.807 34.312 1.00 49.44 205 ARG A CA 1
ATOM 1573 C C . ARG A 1 205 ? 13.128 -11.807 34.689 1.00 49.44 205 ARG A C 1
ATOM 1575 O O . ARG A 1 205 ? 13.299 -12.108 35.867 1.00 49.44 205 ARG A O 1
ATOM 1582 N N . ARG A 1 206 ? 13.796 -12.394 33.693 1.00 55.53 206 ARG A N 1
ATOM 1583 C CA . ARG A 1 206 ? 15.036 -13.150 33.916 1.00 55.53 206 ARG A CA 1
ATOM 1584 C C . ARG A 1 206 ? 16.219 -12.168 34.014 1.00 55.53 206 ARG A C 1
ATOM 1586 O O . ARG A 1 206 ? 16.119 -11.101 33.406 1.00 55.53 206 ARG A O 1
ATOM 1593 N N . PRO A 1 207 ? 17.230 -12.505 34.837 1.00 62.41 207 PRO A N 1
ATOM 1594 C CA . PRO A 1 207 ? 18.359 -11.642 35.192 1.00 62.41 207 PRO A CA 1
ATOM 1595 C C . PRO A 1 207 ? 19.242 -11.269 34.003 1.00 62.41 207 PRO A C 1
ATOM 1597 O O . PRO A 1 207 ? 19.301 -12.068 33.039 1.00 62.41 207 PRO A O 1
#

Secondary structure (DSSP, 8-state):
----PPPP-PPPHHHHHHHHHHHHHHHHHHHTTT-----S--HHHHHHHHHHHHHHHHHHHTS-----SHHHHIIIIIHHHHHHHIIIII-SGGGG--TTHHHHHTHHHHHHHHHHHHH-GGGGGGGS-TT-TTHHHHHHHHHHHHHHHHHHHHHHHHHHHHHHHHHHHHHS-----------TT--GGGSS---------------

Radius of gyration: 26.83 Å; chains: 1; bounding box: 57×60×86 Å